Protein AF-A0A9J5X655-F1 (afdb_monomer_lite)

Sequence (345 aa):
MGVVKAAVADFVMTFIAIFCVSTIGVLTYIIGSAFGIAPGLASLSITIVIVFLLFLMLSVIAEALGGAAFNPAGTAAFYAAGVGNDSLFSVAVRFPAQILYSMGAVKAAVGDFVLTLMWVFCSSTLGIFTYLIATAFGIAQGMASLFITTVLLFMLFFVFGIIGDALGGAAFNPAGTAAFYAAGVGKDSLFTVATRFPAQAAGAVAGAVAILEVIPTQYKHMLGGPSLKVDLHNGAIAEGILTFVMTFLVFIIVLKGPKSALLKNWLLAMSTVTMVVAGSKYTGPSMNPANAFGWAYINNMHNTWEQFYVYWICPFVGAILAAWTFRAVFPAPAKKKKPQKKKRN

pLDDT: mean 73.67, std 24.87, range [29.88, 98.69]

Structure (mmCIF, N/CA/C/O backbone):
data_AF-A0A9J5X655-F1
#
_entry.id   AF-A0A9J5X655-F1
#
loop_
_atom_site.group_PDB
_atom_site.id
_atom_site.type_symbol
_atom_site.label_atom_id
_atom_site.label_alt_id
_atom_site.label_comp_id
_atom_site.label_asym_id
_atom_site.label_entity_id
_atom_site.label_seq_id
_atom_site.pdbx_PDB_ins_code
_atom_site.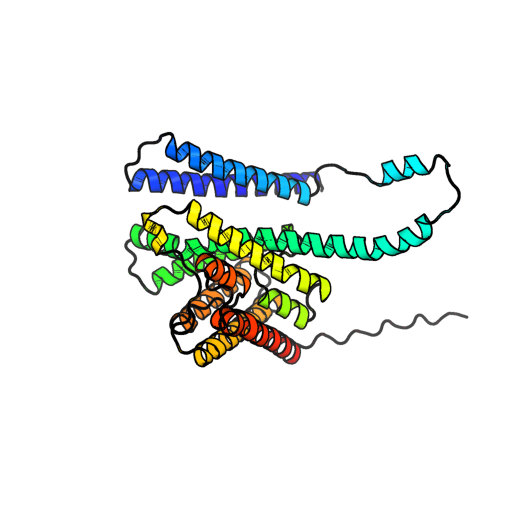Cartn_x
_atom_site.Cartn_y
_atom_site.Cartn_z
_atom_site.occupancy
_atom_site.B_iso_or_equiv
_atom_site.auth_seq_id
_atom_site.auth_comp_id
_atom_site.auth_asym_id
_atom_site.auth_atom_id
_atom_site.pdbx_PDB_model_num
ATOM 1 N N . MET A 1 1 ? -24.083 28.662 9.981 1.00 40.47 1 MET A N 1
ATOM 2 C CA . MET A 1 1 ? -23.027 27.620 10.064 1.00 40.47 1 MET A CA 1
ATOM 3 C C . MET A 1 1 ? -23.038 26.638 8.884 1.00 40.47 1 MET A C 1
ATOM 5 O O . MET A 1 1 ? -21.966 26.196 8.498 1.00 40.47 1 MET A O 1
ATOM 9 N N . GLY A 1 2 ? -24.198 26.329 8.278 1.00 38.12 2 GLY A N 1
ATOM 10 C CA . GLY A 1 2 ? -24.283 25.502 7.057 1.00 38.12 2 GLY A CA 1
ATOM 11 C C . GLY A 1 2 ? -23.754 26.181 5.786 1.00 38.12 2 GLY A C 1
ATOM 12 O O . GLY A 1 2 ? -23.009 25.562 5.043 1.00 38.12 2 GLY A O 1
ATOM 13 N N . VAL A 1 3 ? -24.030 27.477 5.602 1.00 32.94 3 VAL A N 1
ATOM 14 C CA . VAL A 1 3 ? -23.584 28.249 4.421 1.00 32.94 3 VAL A CA 1
ATOM 15 C C . VAL A 1 3 ? -22.057 28.383 4.347 1.00 32.94 3 VAL A C 1
ATOM 17 O O . VAL A 1 3 ? -21.481 28.246 3.280 1.00 32.94 3 VAL A O 1
ATOM 20 N N . VAL A 1 4 ? -21.380 28.561 5.487 1.00 33.12 4 VAL A N 1
ATOM 21 C CA . VAL A 1 4 ? -19.905 28.627 5.544 1.00 33.12 4 VAL A CA 1
ATOM 22 C C . VAL A 1 4 ? -19.274 27.259 5.267 1.00 33.12 4 VAL A C 1
ATOM 24 O O . VAL A 1 4 ? -18.251 27.185 4.603 1.00 33.12 4 VAL A O 1
ATOM 27 N N . LYS A 1 5 ? -19.896 26.161 5.722 1.00 36.47 5 LYS A N 1
ATOM 28 C CA . LYS A 1 5 ? -19.444 24.799 5.391 1.00 36.47 5 LYS A CA 1
ATOM 29 C C . LYS A 1 5 ? -19.638 24.465 3.912 1.00 36.47 5 LYS A C 1
ATOM 31 O O . LYS A 1 5 ? -18.743 23.866 3.336 1.00 36.47 5 LYS A O 1
ATOM 36 N N . ALA A 1 6 ? -20.761 24.873 3.321 1.00 35.75 6 ALA A N 1
ATOM 37 C CA . ALA A 1 6 ? -21.016 24.727 1.890 1.00 35.75 6 ALA A CA 1
ATOM 38 C C . ALA A 1 6 ? -20.030 25.567 1.067 1.00 35.75 6 ALA A C 1
ATOM 40 O O . ALA A 1 6 ? -19.374 25.028 0.195 1.00 35.75 6 ALA A O 1
ATOM 41 N N . ALA A 1 7 ? -19.800 26.830 1.436 1.00 33.31 7 ALA A N 1
ATOM 42 C CA . ALA A 1 7 ? -18.841 27.697 0.750 1.00 33.31 7 ALA A CA 1
ATOM 43 C C . ALA A 1 7 ? -17.385 27.212 0.872 1.00 33.31 7 ALA A C 1
ATOM 45 O O . ALA A 1 7 ? -16.610 27.344 -0.068 1.00 33.31 7 ALA A O 1
ATOM 46 N N . VAL A 1 8 ? -16.996 26.630 2.014 1.00 37.84 8 VAL A N 1
ATOM 47 C CA . VAL A 1 8 ? -15.667 26.021 2.193 1.00 37.84 8 VAL A CA 1
ATOM 48 C C . VAL A 1 8 ? -15.553 24.706 1.420 1.00 37.84 8 VAL A C 1
ATOM 50 O O . VAL A 1 8 ? -14.505 24.450 0.840 1.00 37.84 8 VAL A O 1
ATOM 53 N N . ALA A 1 9 ? -16.610 23.889 1.372 1.00 37.94 9 ALA A N 1
ATOM 54 C CA . ALA A 1 9 ? -16.645 22.685 0.546 1.00 37.94 9 ALA A CA 1
ATOM 55 C C . ALA A 1 9 ? -16.574 23.039 -0.946 1.00 37.94 9 ALA A C 1
ATOM 57 O O . ALA A 1 9 ? -15.734 22.490 -1.645 1.00 37.94 9 ALA A O 1
ATOM 58 N N . ASP A 1 10 ? -17.345 24.024 -1.403 1.00 38.56 10 ASP A N 1
ATOM 59 C CA . ASP A 1 10 ? -17.304 24.536 -2.773 1.00 38.56 10 ASP A CA 1
ATOM 60 C C . ASP A 1 10 ? -15.931 25.124 -3.101 1.00 38.56 10 ASP A C 1
ATOM 62 O O . ASP A 1 10 ? -15.387 24.836 -4.162 1.00 38.56 10 ASP A O 1
ATOM 66 N N . PHE A 1 11 ? -15.308 25.872 -2.183 1.00 39.06 11 PHE A N 1
ATOM 67 C CA . PHE A 1 11 ? -13.957 26.409 -2.366 1.00 39.06 11 PHE A CA 1
ATOM 68 C C . PHE A 1 11 ? -12.895 25.306 -2.443 1.00 39.06 11 PHE A C 1
ATOM 70 O O . PHE A 1 11 ? -12.024 25.365 -3.302 1.00 39.06 11 PHE A O 1
ATOM 77 N N . VAL A 1 12 ? -12.969 24.280 -1.592 1.00 39.91 12 VAL A N 1
ATOM 78 C CA . VAL A 1 12 ? -12.025 23.150 -1.593 1.00 39.91 12 VAL A CA 1
ATOM 79 C C . VAL A 1 12 ? -12.231 22.258 -2.817 1.00 39.91 12 VAL A C 1
ATOM 81 O O . VAL A 1 12 ? -11.255 21.854 -3.436 1.00 39.91 12 VAL A O 1
ATOM 84 N N . MET A 1 13 ? -13.475 22.000 -3.219 1.00 40.34 13 MET A N 1
ATOM 85 C CA . MET A 1 13 ? -13.805 21.231 -4.422 1.00 40.34 13 MET A CA 1
ATOM 86 C C . MET A 1 13 ? -13.410 21.986 -5.690 1.00 40.34 13 MET A C 1
ATOM 88 O O . MET A 1 13 ? -12.838 21.394 -6.600 1.00 40.34 13 MET A O 1
ATOM 92 N N . THR A 1 14 ? -13.615 23.302 -5.715 1.00 39.00 14 THR A N 1
ATOM 93 C CA . THR A 1 14 ? -13.141 24.181 -6.790 1.00 39.00 14 THR A CA 1
ATOM 94 C C . THR A 1 14 ? -11.617 24.259 -6.793 1.00 39.00 14 THR A C 1
ATOM 96 O O . THR A 1 14 ? -11.020 24.201 -7.856 1.00 39.00 14 THR A O 1
ATOM 99 N N . PHE A 1 15 ? -10.953 24.296 -5.635 1.00 39.94 15 PHE A N 1
ATOM 100 C CA . PHE A 1 15 ? -9.492 24.292 -5.538 1.00 39.94 15 PHE A CA 1
ATOM 101 C C . PHE A 1 15 ? -8.884 22.949 -5.947 1.00 39.94 15 PHE A C 1
ATOM 103 O O . PHE A 1 15 ? -7.861 22.948 -6.611 1.00 39.94 15 PHE A O 1
ATOM 110 N N . ILE A 1 16 ? -9.503 21.811 -5.620 1.00 40.94 16 ILE A N 1
ATOM 111 C CA . ILE A 1 16 ? -9.057 20.477 -6.052 1.00 40.94 16 ILE A CA 1
ATOM 112 C C . ILE A 1 16 ? -9.334 20.281 -7.542 1.00 40.94 16 ILE A C 1
ATOM 114 O O . ILE A 1 16 ? -8.462 19.797 -8.250 1.00 40.94 16 ILE A O 1
ATOM 118 N N . ALA A 1 17 ? -10.491 20.710 -8.050 1.00 40.00 17 ALA A N 1
ATOM 119 C CA . ALA A 1 17 ? -10.780 20.693 -9.479 1.00 40.00 17 ALA A CA 1
ATOM 120 C C . ALA A 1 17 ? -9.817 21.609 -10.247 1.00 40.00 17 ALA A C 1
ATOM 122 O O . ALA A 1 17 ? -9.241 21.174 -11.234 1.00 40.00 17 ALA A O 1
ATOM 123 N N . ILE A 1 18 ? -9.554 22.827 -9.763 1.00 40.78 18 ILE A N 1
ATOM 124 C CA . ILE A 1 18 ? -8.563 23.739 -10.343 1.00 40.78 18 ILE A CA 1
ATOM 125 C C . ILE A 1 18 ? -7.159 23.175 -10.179 1.00 40.78 18 ILE A C 1
ATOM 127 O O . ILE A 1 18 ? -6.394 23.275 -11.119 1.00 40.78 18 ILE A O 1
ATOM 131 N N . PHE A 1 19 ? -6.788 22.552 -9.063 1.00 40.31 19 PHE A N 1
ATOM 132 C CA . PHE A 1 19 ? -5.465 21.957 -8.863 1.00 40.31 19 PHE A CA 1
ATOM 133 C C . PHE A 1 19 ? -5.274 20.737 -9.763 1.00 40.31 19 PHE A C 1
ATOM 135 O O . PHE A 1 19 ? -4.246 20.632 -10.410 1.00 40.31 19 PHE A O 1
ATOM 142 N N . CYS A 1 20 ? -6.262 19.858 -9.908 1.00 41.19 20 CYS A N 1
ATOM 143 C CA . CYS A 1 20 ? -6.212 18.734 -10.838 1.00 41.19 20 CYS A CA 1
ATOM 144 C C . CYS A 1 20 ? -6.213 19.219 -12.293 1.00 41.19 20 CYS A C 1
ATOM 146 O O . CYS A 1 20 ? -5.342 18.817 -13.050 1.00 41.19 20 CYS A O 1
ATOM 148 N N . VAL A 1 21 ? -7.101 20.137 -12.681 1.00 40.72 21 VAL A N 1
ATOM 149 C CA . VAL A 1 21 ? -7.171 20.702 -14.042 1.00 40.72 21 VAL A CA 1
ATOM 150 C C . VAL A 1 21 ? -5.954 21.571 -14.367 1.00 40.72 21 VAL A C 1
ATOM 152 O O . VAL A 1 21 ? -5.489 21.540 -15.499 1.00 40.72 21 VAL A O 1
ATOM 155 N N . SER A 1 22 ? -5.382 22.296 -13.405 1.00 37.34 22 SER A N 1
ATOM 156 C CA . SER A 1 22 ? -4.149 23.074 -13.593 1.00 37.34 22 SER A CA 1
ATOM 157 C C . SER A 1 22 ? -2.917 22.188 -13.552 1.00 37.34 22 SER A C 1
ATOM 159 O O . SER A 1 22 ? -2.034 22.406 -14.356 1.00 37.34 22 SER A O 1
ATOM 161 N N . THR A 1 23 ? -2.859 21.138 -12.733 1.00 42.59 23 THR A N 1
ATOM 162 C CA . THR A 1 23 ? -1.747 20.174 -12.760 1.00 42.59 23 THR A CA 1
ATOM 163 C C . THR A 1 23 ? -1.785 19.365 -14.051 1.00 42.59 23 THR A C 1
ATOM 165 O O . THR A 1 23 ? -0.739 19.150 -14.644 1.00 42.59 23 THR A O 1
ATOM 168 N N . ILE A 1 24 ? -2.970 18.996 -14.547 1.00 45.03 24 ILE A N 1
ATOM 169 C CA . ILE A 1 24 ? -3.172 18.309 -15.832 1.00 45.03 24 ILE A CA 1
ATOM 170 C C . ILE A 1 24 ? -2.943 19.268 -17.007 1.00 45.03 24 ILE A C 1
ATOM 172 O O . ILE A 1 24 ? -2.301 18.886 -17.976 1.00 45.03 24 ILE A O 1
ATOM 176 N N . GLY A 1 25 ? -3.396 20.520 -16.927 1.00 40.12 25 GLY A N 1
ATOM 177 C CA . GLY A 1 25 ? -3.178 21.556 -17.942 1.00 40.12 25 GLY A CA 1
ATOM 178 C C . GLY A 1 25 ? -1.720 22.007 -18.024 1.00 40.12 25 GLY A C 1
ATOM 179 O O . GLY A 1 25 ? -1.185 22.147 -19.118 1.00 40.12 25 GLY A O 1
ATOM 180 N N . VAL A 1 26 ? -1.041 22.135 -16.882 1.00 41.53 26 VAL A N 1
ATOM 181 C CA . VAL A 1 26 ? 0.401 22.384 -16.775 1.00 41.53 26 VAL A CA 1
ATOM 182 C C . VAL A 1 26 ? 1.182 21.147 -17.215 1.00 41.53 26 VAL A C 1
ATOM 184 O O . VAL A 1 26 ? 2.137 21.310 -17.957 1.00 41.53 26 VAL A O 1
ATOM 187 N N . LEU A 1 27 ? 0.756 19.916 -16.895 1.00 40.88 27 LEU A N 1
ATOM 188 C CA . LEU A 1 27 ? 1.336 18.695 -17.476 1.00 40.88 27 LEU A CA 1
ATOM 189 C C . LEU A 1 27 ? 1.187 18.682 -18.998 1.00 40.88 27 LEU A C 1
ATOM 191 O O . LEU A 1 27 ? 2.144 18.396 -19.696 1.00 40.88 27 LEU A O 1
ATOM 195 N N . THR A 1 28 ? 0.007 19.006 -19.520 1.00 44.03 28 THR A N 1
ATOM 196 C CA . THR A 1 28 ? -0.278 18.986 -20.963 1.00 44.03 28 THR A CA 1
ATOM 197 C C . THR A 1 28 ? 0.505 20.083 -21.685 1.00 44.03 28 THR A C 1
ATOM 199 O O . THR A 1 28 ? 1.016 19.852 -22.776 1.00 44.03 28 THR A O 1
ATOM 202 N N . TYR A 1 29 ? 0.674 21.251 -21.060 1.00 42.19 29 TYR A N 1
ATOM 203 C CA . TYR A 1 29 ? 1.484 22.355 -21.573 1.00 42.19 29 TYR A CA 1
ATOM 204 C C . TYR A 1 29 ? 2.992 22.079 -21.472 1.00 42.19 29 TYR A C 1
ATOM 206 O O . TYR A 1 29 ? 3.716 22.331 -22.429 1.00 42.19 29 TYR A O 1
ATOM 214 N N . ILE A 1 30 ? 3.482 21.518 -20.362 1.00 44.91 30 ILE A N 1
ATOM 215 C CA . ILE A 1 30 ? 4.895 21.148 -20.169 1.00 44.91 30 ILE A CA 1
ATOM 216 C C . ILE A 1 30 ? 5.272 19.980 -21.088 1.00 44.91 30 ILE A C 1
ATOM 218 O O . ILE A 1 30 ? 6.319 20.021 -21.720 1.00 44.91 30 ILE A O 1
ATOM 222 N N . ILE A 1 31 ? 4.410 18.970 -21.232 1.00 43.41 31 ILE A N 1
ATOM 223 C CA . ILE A 1 31 ? 4.616 17.849 -22.160 1.00 43.41 31 ILE A CA 1
ATOM 224 C C . ILE A 1 31 ? 4.489 18.340 -23.612 1.00 43.41 31 ILE A C 1
ATOM 226 O O . ILE A 1 31 ? 5.320 18.007 -24.448 1.00 43.41 31 ILE A O 1
ATOM 230 N N . GLY A 1 32 ? 3.518 19.199 -23.930 1.00 44.22 32 GLY A N 1
ATOM 231 C CA . GLY A 1 32 ? 3.392 19.794 -25.265 1.00 44.22 32 GLY A CA 1
ATOM 232 C C . GLY A 1 32 ? 4.602 20.650 -25.663 1.00 44.22 32 GLY A C 1
ATOM 233 O O . GLY A 1 32 ? 5.097 20.534 -26.783 1.00 44.22 32 GLY A O 1
ATOM 234 N N . SER A 1 33 ? 5.133 21.450 -24.731 1.00 43.47 33 SER A N 1
ATOM 235 C CA . SER A 1 33 ? 6.296 22.323 -24.961 1.00 43.47 33 SER A CA 1
ATOM 236 C C . SER A 1 33 ? 7.639 21.586 -24.942 1.00 43.47 33 SER A C 1
ATOM 238 O O . SER A 1 33 ? 8.507 21.918 -25.745 1.00 43.47 33 SER A O 1
ATOM 240 N N . ALA A 1 34 ? 7.809 20.554 -24.110 1.00 42.19 34 ALA A N 1
ATOM 241 C CA . ALA A 1 34 ? 9.030 19.742 -24.063 1.00 42.19 34 ALA A CA 1
ATOM 242 C C . ALA A 1 34 ? 9.210 18.825 -25.288 1.00 42.19 34 ALA A C 1
ATOM 244 O O . ALA A 1 34 ? 10.333 18.417 -25.579 1.00 42.19 34 ALA A O 1
ATOM 245 N N . PHE A 1 35 ? 8.128 18.511 -26.013 1.00 42.84 35 PHE A N 1
ATOM 246 C CA . PHE A 1 35 ? 8.140 17.561 -27.134 1.00 42.84 35 PHE A CA 1
ATOM 247 C C . PHE A 1 35 ? 7.702 18.161 -28.483 1.00 42.84 35 PHE A C 1
ATOM 249 O O . PHE A 1 35 ? 7.533 17.423 -29.451 1.00 42.84 35 PHE A O 1
ATOM 256 N N . GLY A 1 36 ? 7.526 19.485 -28.577 1.00 38.84 36 GLY A N 1
ATOM 257 C CA . GLY A 1 36 ? 7.216 20.175 -29.839 1.00 38.84 36 GLY A CA 1
ATOM 258 C C . GLY A 1 36 ? 5.852 19.823 -30.450 1.00 38.84 36 GLY A C 1
ATOM 259 O O . GLY A 1 36 ? 5.657 19.980 -31.654 1.00 38.84 36 GLY A O 1
ATOM 260 N N . ILE A 1 37 ? 4.905 19.336 -29.643 1.00 45.62 37 ILE A N 1
ATOM 261 C CA . ILE A 1 37 ? 3.572 18.933 -30.103 1.00 45.62 37 ILE A CA 1
ATOM 262 C C . ILE A 1 37 ? 2.675 20.174 -30.111 1.00 45.62 37 ILE A C 1
ATOM 264 O O . ILE A 1 37 ? 2.320 20.704 -29.058 1.00 45.62 37 ILE A O 1
ATOM 268 N N . ALA A 1 38 ? 2.302 20.641 -31.304 1.00 44.53 38 ALA A N 1
ATOM 269 C CA . ALA A 1 38 ? 1.371 21.756 -31.454 1.00 44.53 38 ALA A CA 1
ATOM 270 C C . ALA A 1 38 ? -0.018 21.402 -30.870 1.00 44.53 38 ALA A C 1
ATOM 272 O O . ALA A 1 38 ? -0.456 20.253 -30.988 1.00 44.53 38 ALA A O 1
ATOM 273 N N . PRO A 1 39 ? -0.738 22.360 -30.255 1.00 43.47 39 PRO A N 1
ATOM 274 C CA . PRO A 1 39 ? -2.061 22.105 -29.688 1.00 43.47 39 PRO A CA 1
ATOM 275 C C . PRO A 1 39 ? -3.043 21.623 -30.776 1.00 43.47 39 PRO A C 1
ATOM 277 O O . PRO A 1 39 ? -3.333 22.354 -31.719 1.00 43.47 39 PRO A O 1
ATOM 280 N N . GLY A 1 40 ? -3.550 20.388 -30.654 1.00 45.41 40 GLY A N 1
ATOM 281 C CA . GLY A 1 40 ? -4.436 19.749 -31.641 1.00 45.41 40 GLY A CA 1
ATOM 282 C C . GLY A 1 40 ? -5.187 18.517 -31.102 1.00 45.41 40 GLY A C 1
ATOM 283 O O . GLY A 1 40 ? -4.883 18.032 -30.017 1.00 45.41 40 GLY A O 1
ATOM 284 N N . LEU A 1 41 ? -6.170 18.005 -31.865 1.00 37.81 41 LEU A N 1
ATOM 285 C CA . LEU A 1 41 ? -7.258 17.073 -31.466 1.00 37.81 41 LEU A CA 1
ATOM 286 C C . LEU A 1 41 ? -6.902 15.879 -30.542 1.00 37.81 41 LEU A C 1
ATOM 288 O O . LEU A 1 41 ? -7.765 15.408 -29.795 1.00 37.81 41 LEU A O 1
ATOM 292 N N . ALA A 1 42 ? -5.663 15.382 -30.567 1.00 38.38 42 ALA A N 1
ATOM 293 C CA . ALA A 1 42 ? -5.211 14.295 -29.695 1.00 38.38 42 ALA A CA 1
ATOM 294 C C . ALA A 1 42 ? -5.106 14.717 -28.215 1.00 38.38 42 ALA A C 1
ATOM 296 O O . ALA A 1 42 ? -5.472 13.940 -27.333 1.00 38.38 42 ALA A O 1
ATOM 297 N N . SER A 1 43 ? -4.696 15.962 -27.929 1.00 44.69 43 SER A N 1
ATOM 298 C CA . SER A 1 43 ? -4.715 16.504 -26.562 1.00 44.69 43 SER A CA 1
ATOM 299 C C . SER A 1 43 ? -6.149 16.708 -26.071 1.00 44.69 43 SER A C 1
ATOM 301 O O . SER A 1 43 ? -6.461 16.389 -24.930 1.00 44.69 43 SER A O 1
ATOM 303 N N . LEU A 1 44 ? -7.051 17.120 -26.966 1.00 36.84 44 LEU A N 1
ATOM 304 C CA . LEU A 1 44 ? -8.464 17.348 -26.666 1.00 36.84 44 LEU A CA 1
ATOM 305 C C . LEU A 1 44 ? -9.193 16.053 -26.269 1.00 36.84 44 LEU A C 1
ATOM 307 O O . LEU A 1 44 ? -9.986 16.063 -25.336 1.00 36.84 44 LEU A O 1
ATOM 311 N N . SER A 1 45 ? -8.891 14.929 -26.921 1.00 36.38 45 SER A N 1
ATOM 312 C CA . SER A 1 45 ? -9.552 13.636 -26.668 1.00 36.38 45 SER A CA 1
ATOM 313 C C . SER A 1 45 ? -9.177 13.043 -25.302 1.00 36.38 45 SER A C 1
ATOM 315 O O . SER A 1 45 ? -10.039 12.567 -24.565 1.00 36.38 45 SER A O 1
ATOM 317 N N . ILE A 1 46 ? -7.900 13.148 -24.920 1.00 39.69 46 ILE A N 1
ATOM 318 C CA . ILE A 1 46 ? -7.395 12.716 -23.608 1.00 39.69 46 ILE A CA 1
ATOM 319 C C . ILE A 1 46 ? -7.906 13.651 -22.506 1.00 39.69 46 ILE A C 1
ATOM 321 O O . ILE A 1 46 ? -8.361 13.186 -21.461 1.00 39.69 46 ILE A O 1
ATOM 325 N N . THR A 1 47 ? -7.920 14.965 -22.753 1.00 39.03 47 THR A N 1
ATOM 326 C CA . THR A 1 47 ? -8.522 15.939 -21.836 1.00 39.03 47 THR A CA 1
ATOM 327 C C . THR A 1 47 ? -10.018 15.683 -2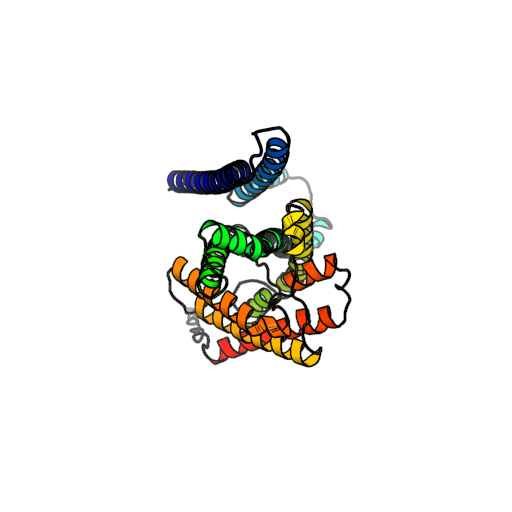1.647 1.00 39.03 47 THR A C 1
ATOM 329 O O . THR A 1 47 ? -10.473 15.716 -20.514 1.00 39.03 47 THR A O 1
ATOM 332 N N . ILE A 1 48 ? -10.780 15.356 -22.695 1.00 37.72 48 ILE A N 1
ATOM 333 C CA . ILE A 1 48 ? -12.221 15.064 -22.594 1.00 37.72 48 ILE A CA 1
ATOM 334 C C . ILE A 1 48 ? -12.485 13.800 -21.767 1.00 37.72 48 ILE A C 1
ATOM 336 O O . ILE A 1 48 ? -13.358 13.829 -20.906 1.00 37.72 48 ILE A O 1
ATOM 340 N N . VAL A 1 49 ? -11.724 12.717 -21.960 1.00 39.47 49 VAL A N 1
ATOM 341 C CA . VAL A 1 49 ? -11.891 11.475 -21.178 1.00 39.47 49 VAL A CA 1
ATOM 342 C C . VAL A 1 49 ? -11.531 11.693 -19.707 1.00 39.47 49 VAL A C 1
ATOM 344 O O . VAL A 1 49 ? -12.262 11.264 -18.818 1.00 39.47 49 VAL A O 1
ATOM 347 N N . ILE A 1 50 ? -10.446 12.418 -19.435 1.00 40.47 50 ILE A N 1
ATOM 348 C CA . ILE A 1 50 ? -10.011 12.734 -18.070 1.00 40.47 50 ILE A CA 1
ATOM 349 C C . ILE A 1 50 ? -10.993 13.694 -17.386 1.00 40.47 50 ILE A C 1
ATOM 351 O O . ILE A 1 50 ? -11.344 13.472 -16.232 1.00 40.47 50 ILE A O 1
ATOM 355 N N . VAL A 1 51 ? -11.495 14.712 -18.094 1.00 38.59 51 VAL A N 1
ATOM 356 C CA . VAL A 1 51 ? -12.532 15.635 -17.605 1.00 38.59 51 VAL A CA 1
ATOM 357 C C . VAL A 1 51 ? -13.849 14.896 -17.368 1.00 38.59 51 VAL A C 1
ATOM 359 O O . VAL A 1 51 ? -14.485 15.130 -16.348 1.00 38.59 51 VAL A O 1
ATOM 362 N N . PHE A 1 52 ? -14.236 13.956 -18.232 1.00 39.28 52 PHE A N 1
ATOM 363 C CA . PHE A 1 52 ? -15.440 13.139 -18.061 1.00 39.28 52 PHE A CA 1
ATOM 364 C C . PHE A 1 52 ? -15.344 12.218 -16.835 1.00 39.28 52 PHE A C 1
ATOM 366 O O . PHE A 1 52 ? -16.277 12.164 -16.035 1.00 39.28 52 PHE A O 1
ATOM 373 N N . LEU A 1 53 ? -14.197 11.564 -16.620 1.00 40.78 53 LEU A N 1
ATOM 374 C CA . LEU A 1 53 ? -13.937 10.752 -15.426 1.00 40.78 53 LEU A CA 1
ATOM 375 C C . LEU A 1 53 ? -13.871 11.607 -14.149 1.00 40.78 53 LEU A C 1
ATOM 377 O O . LEU A 1 53 ? -14.389 11.191 -13.115 1.00 40.78 53 LEU A O 1
ATOM 381 N N . LEU A 1 54 ? -13.317 12.822 -14.224 1.00 41.69 54 LEU A N 1
ATOM 382 C CA . LEU A 1 54 ? -13.340 13.806 -13.135 1.00 41.69 54 LEU A CA 1
ATOM 383 C C . LEU A 1 54 ? -14.759 14.303 -12.829 1.00 41.69 54 LEU A C 1
ATOM 385 O O . LEU A 1 54 ? -15.105 14.418 -11.659 1.00 41.69 54 LEU A O 1
ATOM 389 N N . PHE A 1 55 ? -15.601 14.558 -13.834 1.00 39.97 55 PHE A N 1
ATOM 390 C CA . PHE A 1 55 ? -17.006 14.939 -13.641 1.00 39.97 55 PHE A CA 1
ATOM 391 C C . PHE A 1 55 ? -17.825 13.802 -13.022 1.00 39.97 55 PHE A C 1
ATOM 393 O O . PHE A 1 55 ? -18.612 14.046 -12.108 1.00 39.97 55 PHE A O 1
ATOM 400 N N . LEU A 1 56 ? -17.588 12.556 -13.444 1.00 41.34 56 LEU A N 1
ATOM 401 C CA . LEU A 1 56 ? -18.188 11.374 -12.826 1.00 41.34 56 LEU A CA 1
ATOM 402 C C . LEU A 1 56 ? -17.743 11.248 -11.355 1.00 41.34 56 LEU A C 1
ATOM 404 O O . LEU A 1 56 ? -18.573 11.070 -10.466 1.00 41.34 56 LEU A O 1
ATOM 408 N N . MET A 1 57 ? -16.453 11.454 -11.075 1.00 44.41 57 MET A N 1
ATOM 409 C CA . MET A 1 57 ? -15.882 11.449 -9.723 1.00 44.41 57 MET A CA 1
ATOM 410 C C . MET A 1 57 ? -16.469 12.562 -8.836 1.00 44.41 57 MET A C 1
ATOM 412 O O . MET A 1 57 ? -16.837 12.310 -7.690 1.00 44.41 57 MET A O 1
ATOM 416 N N . LEU A 1 58 ? -16.615 13.780 -9.366 1.00 40.78 58 LEU A N 1
ATOM 417 C CA . LEU A 1 58 ? -17.209 14.923 -8.667 1.00 40.78 58 LEU A CA 1
ATOM 418 C C . LEU A 1 58 ? -18.707 14.719 -8.401 1.00 40.78 58 LEU A C 1
ATOM 420 O O . LEU A 1 58 ? -19.181 15.103 -7.334 1.00 40.78 58 LEU A O 1
ATOM 424 N N . SER A 1 59 ? -19.438 14.071 -9.314 1.00 38.44 59 SER A N 1
ATOM 425 C CA . SER A 1 59 ? -20.866 13.767 -9.139 1.00 38.44 59 SER A CA 1
ATOM 426 C C . SER A 1 59 ? -21.122 12.758 -8.011 1.00 38.44 59 SER A C 1
ATOM 428 O O . SER A 1 59 ? -21.974 13.000 -7.160 1.00 38.44 59 SER A O 1
ATOM 430 N N . VAL A 1 60 ? -20.299 11.708 -7.911 1.00 44.12 60 VAL A N 1
ATOM 431 C CA . VAL A 1 60 ? -20.369 10.704 -6.832 1.00 44.12 60 VAL A CA 1
ATOM 432 C C . VAL A 1 60 ? -19.976 11.308 -5.476 1.00 44.12 60 VAL A C 1
ATOM 434 O O . VAL A 1 60 ? -20.562 10.981 -4.442 1.00 44.12 60 VAL A O 1
ATOM 437 N N . ILE A 1 61 ? -19.013 12.235 -5.460 1.00 40.75 61 ILE A N 1
ATOM 438 C CA . ILE A 1 61 ? -18.587 12.943 -4.243 1.00 40.75 61 ILE A CA 1
ATOM 439 C C . ILE A 1 61 ? -19.644 13.968 -3.790 1.00 40.75 61 ILE A C 1
ATOM 441 O O . ILE A 1 61 ? -19.899 14.083 -2.591 1.00 40.75 61 ILE A O 1
ATOM 445 N N . ALA A 1 62 ? -20.307 14.671 -4.714 1.00 38.38 62 ALA A N 1
ATOM 446 C CA . ALA A 1 62 ? -21.406 15.593 -4.405 1.00 38.38 62 ALA A CA 1
ATOM 447 C C . ALA A 1 62 ? -22.622 14.869 -3.795 1.00 38.38 62 ALA A C 1
ATOM 449 O O . ALA A 1 62 ? -23.258 15.376 -2.868 1.00 38.38 62 ALA A O 1
ATOM 450 N N . GLU A 1 63 ? -22.899 13.649 -4.254 1.00 42.97 63 GLU A N 1
ATOM 451 C CA . GLU A 1 63 ? -23.940 12.777 -3.705 1.00 42.97 63 GLU A CA 1
ATOM 452 C C . GLU A 1 63 ? -23.568 12.263 -2.297 1.00 42.97 63 GLU A C 1
ATOM 454 O O . GLU A 1 63 ? -24.392 12.267 -1.380 1.00 42.97 63 GLU A O 1
ATOM 459 N N . ALA A 1 64 ? -22.293 11.918 -2.074 1.00 43.19 64 ALA A N 1
ATOM 460 C CA . ALA A 1 64 ? -21.776 11.462 -0.780 1.00 43.19 64 ALA A CA 1
ATOM 461 C C . ALA A 1 64 ? -21.685 12.569 0.292 1.00 43.19 64 ALA A C 1
ATOM 463 O O . ALA A 1 64 ? -21.758 12.273 1.488 1.00 43.19 64 ALA A O 1
ATOM 464 N N . LEU A 1 65 ? -21.557 13.835 -0.119 1.00 35.22 65 LEU A N 1
ATOM 465 C CA . LEU A 1 65 ? -21.478 15.006 0.764 1.00 35.22 65 LEU A CA 1
ATOM 466 C C . LEU A 1 65 ? -22.848 15.624 1.112 1.00 35.22 65 LEU A C 1
ATOM 468 O O . LEU A 1 65 ? -22.898 16.634 1.817 1.00 35.22 65 LEU A O 1
ATOM 472 N N . GLY A 1 66 ? -23.955 14.985 0.713 1.00 40.47 66 GLY A N 1
ATOM 473 C CA . GLY A 1 66 ? -25.302 15.313 1.192 1.00 40.47 66 GLY A CA 1
ATOM 474 C C . GLY A 1 66 ? -26.094 16.285 0.315 1.00 40.47 66 GLY A C 1
ATOM 475 O O . GLY A 1 66 ? -26.793 17.149 0.847 1.00 40.47 66 GLY A O 1
ATOM 476 N N . GLY A 1 67 ? -26.021 16.144 -1.011 1.00 39.34 67 GLY A N 1
ATOM 477 C CA . GLY A 1 67 ? -26.942 16.825 -1.924 1.00 39.34 67 GLY A CA 1
ATOM 478 C C . GLY A 1 67 ? -28.412 16.472 -1.635 1.00 39.34 67 GLY A C 1
ATOM 479 O O . GLY A 1 67 ? -28.753 15.306 -1.481 1.00 39.34 67 GLY A O 1
ATOM 480 N N . ALA A 1 68 ? -29.255 17.500 -1.503 1.00 33.09 68 ALA A N 1
ATOM 481 C CA . ALA A 1 68 ? -30.725 17.502 -1.460 1.00 33.09 68 ALA A CA 1
ATOM 482 C C . ALA A 1 68 ? -31.478 16.140 -1.396 1.00 33.09 68 ALA A C 1
ATOM 484 O O . ALA A 1 68 ? -31.664 15.454 -2.392 1.00 33.09 68 ALA A O 1
ATOM 485 N N . ALA A 1 69 ? -31.994 15.841 -0.197 1.00 35.53 69 ALA A N 1
ATOM 486 C CA . ALA A 1 69 ? -33.179 15.042 0.160 1.00 35.53 69 ALA A CA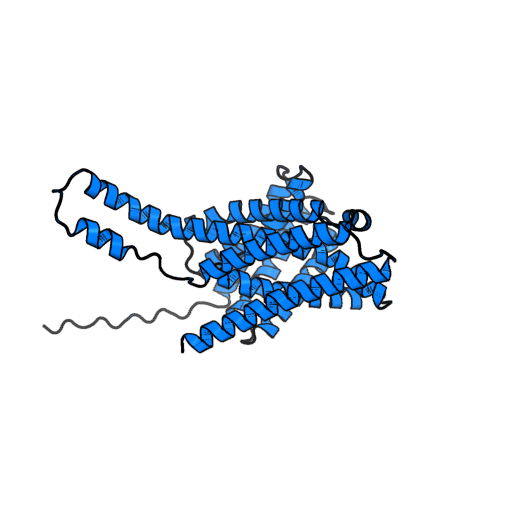 1
ATOM 487 C C . ALA A 1 69 ? -33.692 13.928 -0.791 1.00 35.53 69 ALA A C 1
ATOM 489 O O . ALA A 1 69 ? -34.541 14.166 -1.647 1.00 35.53 69 ALA A O 1
ATOM 490 N N . PHE A 1 70 ? -33.403 12.669 -0.437 1.00 32.03 70 PHE A N 1
ATOM 491 C CA . PHE A 1 70 ? -34.387 11.584 -0.546 1.00 32.03 70 PHE A CA 1
ATOM 492 C C . PHE A 1 70 ? -34.944 11.304 0.858 1.00 32.03 70 PHE A C 1
ATOM 494 O O . PHE A 1 70 ? -34.205 10.908 1.759 1.00 32.03 70 PHE A O 1
ATOM 501 N N . ASN A 1 71 ? -36.230 11.603 1.063 1.00 34.69 71 ASN A N 1
ATOM 502 C CA . ASN A 1 71 ? -36.931 11.549 2.349 1.00 34.69 71 ASN A CA 1
ATOM 503 C C . ASN A 1 71 ? -37.814 10.283 2.432 1.00 34.69 71 ASN A C 1
ATOM 505 O O . ASN A 1 71 ? -38.929 10.298 1.906 1.00 34.69 71 ASN A O 1
ATOM 509 N N . PRO A 1 72 ? -37.399 9.213 3.139 1.00 34.94 72 PRO A N 1
ATOM 510 C CA . PRO A 1 72 ? -38.205 8.000 3.279 1.00 34.94 72 PRO A CA 1
ATOM 511 C C . PRO A 1 72 ? -39.404 8.180 4.227 1.00 34.94 72 PRO A C 1
ATOM 513 O O . PRO A 1 72 ? -40.303 7.340 4.247 1.00 34.94 72 PRO A O 1
ATOM 516 N N . ALA A 1 73 ? -39.464 9.277 4.996 1.00 35.25 73 ALA A N 1
ATOM 517 C CA . ALA A 1 73 ? -40.619 9.598 5.834 1.00 35.25 73 ALA A CA 1
ATOM 518 C C . ALA A 1 73 ? -41.820 10.096 5.006 1.00 35.25 73 ALA A C 1
ATOM 520 O O . ALA A 1 73 ? -42.956 9.992 5.463 1.00 35.25 73 ALA A O 1
ATOM 521 N N . GLY A 1 74 ? -41.597 10.557 3.767 1.00 32.91 74 GLY A N 1
ATOM 522 C CA . GLY A 1 74 ? -42.671 10.876 2.818 1.00 32.91 74 GLY A CA 1
ATOM 523 C C . GLY A 1 74 ? -43.398 9.632 2.293 1.00 32.91 74 GLY A C 1
ATOM 524 O O . GLY A 1 74 ? -44.609 9.656 2.098 1.00 32.91 74 GLY A O 1
ATOM 525 N N . THR A 1 75 ? -42.688 8.510 2.151 1.00 34.09 75 THR A N 1
ATOM 526 C CA . THR A 1 75 ? -43.265 7.233 1.694 1.00 34.09 75 THR A CA 1
ATOM 527 C C . THR A 1 75 ? -43.994 6.494 2.823 1.00 34.09 75 THR A C 1
ATOM 529 O O . THR A 1 75 ? -44.979 5.803 2.580 1.00 34.09 75 THR A O 1
ATOM 532 N N . ALA A 1 76 ? -43.581 6.697 4.079 1.00 33.75 76 ALA A N 1
ATOM 533 C CA . ALA A 1 76 ? -44.305 6.196 5.251 1.00 33.75 76 ALA A CA 1
ATOM 534 C C . ALA A 1 76 ? -45.645 6.928 5.479 1.00 33.75 76 ALA A C 1
ATOM 536 O O . ALA A 1 76 ? -46.612 6.314 5.928 1.00 33.75 76 ALA A O 1
ATOM 537 N N . ALA A 1 77 ? -45.742 8.209 5.100 1.00 35.75 77 ALA A N 1
ATOM 538 C CA . ALA A 1 77 ? -46.998 8.965 5.136 1.00 35.75 77 ALA A CA 1
ATOM 539 C C . ALA A 1 77 ? -48.032 8.461 4.107 1.00 35.75 77 ALA A C 1
ATOM 541 O O . ALA A 1 77 ? -49.231 8.564 4.351 1.00 35.75 77 ALA A O 1
ATOM 542 N N . PHE A 1 78 ? -47.580 7.833 3.013 1.00 33.00 78 PHE A N 1
ATOM 543 C CA . PHE A 1 78 ? -48.442 7.144 2.041 1.00 33.00 78 PHE A CA 1
ATOM 544 C C . PHE A 1 78 ? -49.100 5.875 2.614 1.00 33.00 78 PHE A C 1
ATOM 546 O O . PHE A 1 78 ? -50.192 5.509 2.192 1.00 33.00 78 PHE A O 1
ATOM 553 N N . TYR A 1 79 ? -48.469 5.225 3.600 1.00 35.28 79 TYR A N 1
ATOM 554 C CA . TYR A 1 79 ? -48.981 4.010 4.253 1.00 35.28 79 TYR A CA 1
ATOM 555 C C . TYR A 1 79 ? -49.753 4.280 5.553 1.00 35.28 79 TYR A C 1
ATOM 557 O O . TYR A 1 79 ? -50.595 3.476 5.949 1.00 35.28 79 TYR A O 1
ATOM 565 N N . ALA A 1 80 ? -49.553 5.442 6.183 1.00 38.19 80 ALA A N 1
ATOM 566 C CA . ALA A 1 80 ? -50.388 5.904 7.296 1.00 38.19 80 ALA A CA 1
ATOM 567 C C . ALA A 1 80 ? -51.846 6.221 6.877 1.00 38.19 80 ALA A C 1
ATOM 569 O O . ALA A 1 80 ? -52.681 6.489 7.737 1.00 38.19 80 ALA A O 1
ATOM 570 N N . ALA A 1 81 ? -52.163 6.137 5.577 1.00 36.41 81 ALA A N 1
ATOM 571 C CA . ALA A 1 81 ? -53.508 6.232 5.006 1.00 36.41 81 ALA A CA 1
ATOM 572 C C . ALA A 1 81 ? -54.369 4.952 5.164 1.00 36.41 81 ALA A C 1
ATOM 574 O O . ALA A 1 81 ? -55.483 4.901 4.651 1.00 36.41 81 ALA A O 1
ATOM 575 N N . GLY A 1 82 ? -53.896 3.939 5.905 1.00 37.84 82 GLY A N 1
ATOM 576 C CA . GLY A 1 82 ? -54.777 2.954 6.546 1.00 37.84 82 GLY A CA 1
ATOM 577 C C . GLY A 1 82 ? -55.268 1.788 5.684 1.00 37.84 82 GLY A C 1
ATOM 578 O O . GLY A 1 82 ? -56.458 1.488 5.695 1.00 37.84 82 GLY A O 1
ATOM 579 N N . VAL A 1 83 ? -54.377 1.068 4.994 1.00 37.38 83 VAL A N 1
ATOM 580 C CA . VAL A 1 83 ? -54.764 -0.151 4.258 1.00 37.38 83 VAL A CA 1
ATOM 581 C C . VAL A 1 83 ? -53.855 -1.334 4.612 1.00 37.38 83 VAL A C 1
ATOM 583 O O . VAL A 1 83 ? -52.766 -1.472 4.062 1.00 37.38 83 VAL A O 1
ATOM 586 N N . GLY A 1 84 ? -54.341 -2.218 5.495 1.00 31.44 84 GLY A N 1
ATOM 587 C CA . GLY A 1 84 ? -53.951 -3.637 5.518 1.00 31.44 84 GLY A CA 1
ATOM 588 C C . GLY A 1 84 ? -53.467 -4.210 6.856 1.00 31.44 84 GLY A C 1
ATOM 589 O O . GLY A 1 84 ? -52.412 -3.829 7.350 1.00 31.44 84 GLY A O 1
ATOM 590 N N . ASN A 1 85 ? -54.229 -5.182 7.379 1.00 43.53 85 ASN A N 1
ATOM 591 C CA . ASN A 1 85 ? -53.905 -6.051 8.519 1.00 43.53 85 ASN A CA 1
ATOM 592 C C . ASN A 1 85 ? -52.828 -7.090 8.155 1.00 43.53 85 ASN A C 1
ATOM 594 O O . ASN A 1 85 ? -52.746 -7.542 7.013 1.00 43.53 85 ASN A O 1
ATOM 598 N N . ASP A 1 86 ? -52.023 -7.467 9.147 1.00 38.75 86 ASP A N 1
ATOM 599 C CA . ASP A 1 86 ? -50.776 -8.219 9.003 1.00 38.75 86 ASP A CA 1
ATOM 600 C C . ASP A 1 86 ? -50.842 -9.499 8.148 1.00 38.75 86 ASP A C 1
ATOM 602 O O . ASP A 1 86 ? -51.741 -10.332 8.260 1.00 38.75 86 ASP A O 1
ATOM 606 N N . SER A 1 87 ? -49.782 -9.698 7.361 1.00 35.84 87 SER A N 1
ATOM 607 C CA . SER A 1 87 ? -49.437 -10.949 6.673 1.00 35.84 87 SER A CA 1
ATOM 608 C C . SER A 1 87 ? -47.916 -11.185 6.752 1.00 35.84 87 SER A C 1
ATOM 610 O O . SER A 1 87 ? -47.220 -10.438 7.441 1.00 35.84 87 SER A O 1
ATOM 612 N N . LEU A 1 88 ? -47.395 -12.210 6.057 1.00 33.31 88 LEU A N 1
ATOM 613 C CA . LEU A 1 88 ? -45.983 -12.654 5.904 1.00 33.31 88 LEU A CA 1
ATOM 614 C C . LEU A 1 88 ? -44.877 -11.564 5.893 1.00 33.31 88 LEU A C 1
ATOM 616 O O . LEU A 1 88 ? -43.704 -11.861 6.122 1.00 33.31 88 LEU A O 1
ATOM 620 N N . PHE A 1 89 ? -45.247 -10.307 5.681 1.00 31.58 89 PHE A N 1
ATOM 621 C CA . PHE A 1 89 ? -44.457 -9.097 5.873 1.00 31.58 89 PHE A CA 1
ATOM 622 C C . PHE A 1 89 ? -43.792 -8.989 7.259 1.00 31.58 89 PHE A C 1
ATOM 624 O O . PHE A 1 89 ? -42.628 -8.611 7.346 1.00 31.58 89 PHE A O 1
ATOM 631 N N . SER A 1 90 ? -44.456 -9.396 8.345 1.00 36.28 90 SER A N 1
ATOM 632 C CA . SER A 1 90 ? -43.870 -9.346 9.700 1.00 36.28 90 SER A CA 1
ATOM 633 C C . SER A 1 90 ? -42.677 -10.304 9.885 1.00 36.28 90 SER A C 1
ATOM 635 O O . SER A 1 90 ? -41.765 -10.025 10.666 1.00 36.28 90 SER A O 1
ATOM 637 N N . VAL A 1 91 ? -42.622 -11.391 9.104 1.00 33.16 91 VAL A N 1
ATOM 638 C CA . VAL A 1 91 ? -41.475 -12.315 9.019 1.00 33.16 91 VAL A CA 1
ATOM 639 C C . VAL A 1 91 ? -40.394 -11.761 8.077 1.00 33.16 91 VAL A C 1
ATOM 641 O O . VAL A 1 91 ? -39.206 -11.819 8.403 1.00 33.16 91 VAL A O 1
ATOM 644 N N . ALA A 1 92 ? -40.787 -11.115 6.973 1.00 30.92 92 ALA A N 1
ATOM 645 C CA . ALA A 1 92 ? -39.894 -10.364 6.080 1.00 30.92 92 ALA A CA 1
ATOM 646 C C . ALA A 1 92 ? -39.273 -9.109 6.724 1.00 30.92 92 ALA A C 1
ATOM 648 O O . ALA A 1 92 ? -38.266 -8.625 6.220 1.00 30.92 92 ALA A O 1
ATOM 649 N N . VAL A 1 93 ? -39.791 -8.636 7.864 1.00 35.25 93 VAL A N 1
ATOM 650 C CA . VAL A 1 93 ? -39.223 -7.557 8.698 1.00 35.25 93 VAL A CA 1
ATOM 651 C C . VAL A 1 93 ? -38.074 -8.039 9.610 1.00 35.25 93 VAL A C 1
ATOM 653 O O . VAL A 1 93 ? -37.353 -7.218 10.174 1.00 35.25 93 VAL A O 1
ATOM 656 N N . ARG A 1 94 ? -37.792 -9.351 9.700 1.00 33.56 94 ARG A N 1
ATOM 657 C CA . ARG A 1 94 ? -36.559 -9.865 10.349 1.00 33.56 94 ARG A CA 1
ATOM 658 C C . ARG A 1 94 ? -35.351 -9.968 9.406 1.00 33.56 94 ARG A C 1
ATOM 660 O O . ARG A 1 94 ? -34.219 -9.829 9.859 1.00 33.56 94 ARG A O 1
ATOM 667 N N . PHE A 1 95 ? -35.581 -10.116 8.104 1.00 29.88 95 PHE A N 1
ATOM 668 C CA . PHE A 1 95 ? -34.566 -10.044 7.042 1.00 29.88 95 PHE A CA 1
ATOM 669 C C . PHE A 1 95 ? -33.895 -8.663 6.798 1.00 29.88 95 PHE A C 1
ATOM 671 O O . PHE A 1 95 ? -32.719 -8.642 6.426 1.00 29.88 95 PHE A O 1
ATOM 678 N N . PRO A 1 96 ? -34.516 -7.487 7.042 1.00 34.25 96 PRO A N 1
ATOM 679 C CA . PRO A 1 96 ? -33.931 -6.191 6.726 1.00 34.25 96 PRO A CA 1
ATOM 680 C C . PRO A 1 96 ? -32.871 -5.770 7.741 1.00 34.25 96 PRO A C 1
ATOM 682 O O . PRO A 1 96 ? -32.059 -4.916 7.424 1.00 34.25 96 PRO A O 1
ATOM 685 N N . ALA A 1 97 ? -32.817 -6.365 8.939 1.00 32.12 97 ALA A N 1
ATOM 686 C CA . ALA A 1 97 ? -31.740 -6.089 9.893 1.00 32.12 97 ALA A CA 1
ATOM 687 C C . ALA A 1 97 ? -30.379 -6.605 9.382 1.00 32.12 97 ALA A C 1
ATOM 689 O O . ALA A 1 97 ? -29.354 -5.957 9.589 1.00 32.12 97 ALA A O 1
ATOM 690 N N . GLN A 1 98 ? -30.372 -7.725 8.648 1.00 31.80 98 GLN A N 1
ATOM 691 C CA . GLN A 1 98 ? -29.191 -8.234 7.942 1.00 31.80 98 GLN A CA 1
ATOM 692 C C . GLN A 1 98 ? -28.879 -7.411 6.684 1.00 31.80 98 GLN A C 1
ATOM 694 O O . GLN A 1 98 ? -27.706 -7.204 6.382 1.00 31.80 98 GLN A O 1
ATOM 699 N N . ILE A 1 99 ? -29.899 -6.866 6.008 1.00 31.47 99 ILE A N 1
ATOM 700 C CA . ILE A 1 99 ? -29.723 -6.003 4.827 1.00 31.47 99 ILE A CA 1
ATOM 701 C C . ILE A 1 99 ? -29.251 -4.585 5.209 1.00 31.47 99 ILE A C 1
ATOM 703 O O . ILE A 1 99 ? -28.403 -4.004 4.546 1.00 31.47 99 ILE A O 1
ATOM 707 N N . LEU A 1 100 ? -29.697 -4.029 6.335 1.00 33.94 100 LEU A N 1
ATOM 708 C CA . LEU A 1 100 ? -29.187 -2.763 6.881 1.00 33.94 100 LEU A CA 1
ATOM 709 C C . LEU A 1 100 ? -27.717 -2.885 7.314 1.00 33.94 100 LEU A C 1
ATOM 711 O O . LEU A 1 100 ? -26.946 -1.941 7.148 1.00 33.94 100 LEU A O 1
ATOM 715 N N . TYR A 1 101 ? -27.302 -4.059 7.800 1.00 38.31 101 TYR A N 1
ATOM 716 C CA . TYR A 1 101 ? -25.890 -4.375 8.034 1.00 38.31 101 TYR A CA 1
ATOM 717 C C . TYR A 1 101 ? -25.117 -4.562 6.714 1.00 38.31 101 TYR A C 1
ATOM 719 O O . TYR A 1 101 ? -23.980 -4.101 6.583 1.00 38.31 101 TYR A O 1
ATOM 727 N N . SER A 1 102 ? -25.747 -5.179 5.705 1.00 40.09 102 SER A N 1
ATOM 728 C CA . SER A 1 102 ? -25.158 -5.381 4.378 1.00 40.09 102 SER A CA 1
ATOM 729 C C . SER A 1 102 ? -25.025 -4.085 3.576 1.00 40.09 102 SER A C 1
ATOM 731 O O . SER A 1 102 ? -24.083 -3.971 2.804 1.00 40.09 102 SER A O 1
ATOM 733 N N . MET A 1 103 ? -25.870 -3.072 3.787 1.00 50.69 103 MET A N 1
ATOM 734 C CA . MET A 1 103 ? -25.700 -1.751 3.166 1.00 50.69 103 MET A CA 1
ATOM 735 C C . MET A 1 103 ? -24.415 -1.062 3.643 1.00 50.69 103 MET A C 1
ATOM 737 O O . MET A 1 103 ? -23.744 -0.408 2.849 1.00 50.69 103 MET A O 1
ATOM 741 N N . GLY A 1 104 ? -24.026 -1.253 4.910 1.00 71.69 104 GLY A N 1
ATOM 742 C CA . GLY A 1 104 ? -22.741 -0.779 5.429 1.00 71.69 104 GLY A CA 1
ATOM 743 C C . GLY A 1 104 ? -21.553 -1.521 4.813 1.00 71.69 104 GLY A C 1
ATOM 744 O O . GLY A 1 104 ? -20.607 -0.887 4.350 1.00 71.69 104 GLY A O 1
ATOM 745 N N . ALA A 1 105 ? -21.622 -2.856 4.755 1.00 75.38 105 ALA A N 1
ATOM 746 C CA . ALA A 1 105 ? -20.554 -3.683 4.189 1.00 75.38 105 ALA A CA 1
ATOM 747 C C . ALA A 1 105 ? -20.367 -3.467 2.678 1.00 75.38 105 ALA A C 1
ATOM 749 O O . ALA A 1 105 ? -19.242 -3.285 2.222 1.00 75.38 105 ALA A O 1
ATOM 750 N N . VAL A 1 106 ? -21.460 -3.405 1.913 1.00 79.25 106 VAL A N 1
ATOM 751 C CA . VAL A 1 106 ? -21.429 -3.128 0.469 1.00 79.25 106 VAL A CA 1
ATOM 752 C C . VAL A 1 106 ? -20.907 -1.719 0.204 1.00 79.25 106 V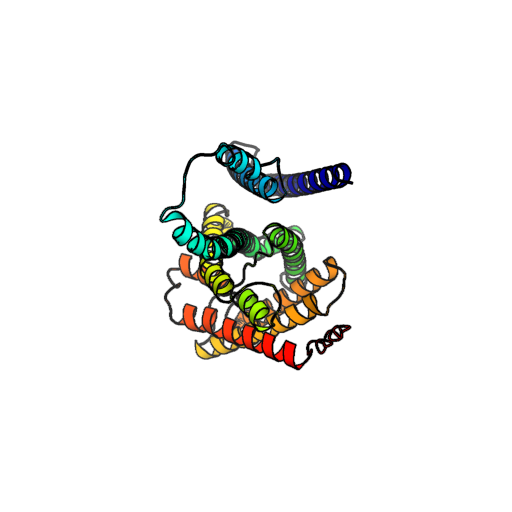AL A C 1
ATOM 754 O O . VAL A 1 106 ? -20.035 -1.552 -0.642 1.00 79.25 106 VAL A O 1
ATOM 757 N N . LYS A 1 107 ? -21.357 -0.706 0.959 1.00 79.38 107 LYS A N 1
ATOM 758 C CA . LYS A 1 107 ? -20.835 0.661 0.823 1.00 79.38 107 LYS A CA 1
ATOM 759 C C . LYS A 1 107 ? -19.331 0.730 1.109 1.00 79.38 107 LYS A C 1
ATOM 761 O O . LYS A 1 107 ? -18.609 1.373 0.353 1.00 79.38 107 LYS A O 1
ATOM 766 N N . ALA A 1 108 ? -18.861 0.051 2.156 1.00 85.44 108 ALA A N 1
ATOM 767 C CA . ALA A 1 108 ? -17.438 -0.028 2.477 1.00 85.44 108 ALA A CA 1
ATOM 768 C C . ALA A 1 108 ? -16.639 -0.724 1.362 1.00 85.44 108 ALA A C 1
ATOM 770 O O . ALA A 1 108 ? -15.596 -0.225 0.954 1.00 85.44 108 ALA A O 1
ATOM 771 N N . ALA A 1 109 ? -17.153 -1.833 0.824 1.00 86.25 109 ALA A N 1
ATOM 772 C CA . ALA A 1 109 ? -16.532 -2.542 -0.289 1.00 86.25 109 ALA A CA 1
ATOM 773 C C . ALA A 1 109 ? -16.455 -1.676 -1.562 1.00 86.25 109 ALA A C 1
ATOM 775 O O . ALA A 1 109 ? -15.412 -1.631 -2.206 1.00 86.25 109 ALA A O 1
ATOM 776 N N . VAL A 1 110 ? -17.514 -0.935 -1.907 1.00 82.75 110 VAL A N 1
ATOM 777 C CA . VAL A 1 110 ? -17.503 -0.007 -3.054 1.00 82.75 110 VAL A CA 1
ATOM 778 C C . VAL A 1 110 ? -16.490 1.121 -2.848 1.00 82.75 110 VAL A C 1
ATOM 780 O O . VAL A 1 110 ? -15.719 1.418 -3.759 1.00 82.75 110 VAL A O 1
ATOM 783 N N . GLY A 1 111 ? -16.448 1.720 -1.653 1.00 84.25 111 GLY A N 1
ATOM 784 C CA . GLY A 1 111 ? -15.450 2.739 -1.318 1.00 84.25 111 GLY A CA 1
ATOM 785 C C . GLY A 1 111 ? -14.021 2.217 -1.475 1.00 84.25 111 GLY A C 1
ATOM 786 O O . GLY A 1 111 ? -13.179 2.881 -2.076 1.00 84.25 111 GLY A O 1
ATOM 787 N N . ASP A 1 112 ? -13.768 0.996 -1.011 1.00 93.12 112 ASP A N 1
ATOM 788 C CA . ASP A 1 112 ? -12.475 0.326 -1.138 1.00 93.12 112 ASP A CA 1
ATOM 789 C C . ASP A 1 112 ? -12.098 0.015 -2.583 1.00 93.12 112 ASP A C 1
ATOM 791 O O . ASP A 1 112 ? -10.947 0.215 -2.967 1.00 93.12 112 ASP A O 1
ATOM 795 N N . PHE A 1 113 ? -13.052 -0.438 -3.397 1.00 90.06 113 PHE A N 1
ATOM 796 C CA . PHE A 1 113 ? -12.838 -0.643 -4.827 1.00 90.06 113 PHE A CA 1
ATOM 797 C C . PHE A 1 113 ? -12.375 0.654 -5.502 1.00 90.06 113 PHE A C 1
ATOM 799 O O . PHE A 1 113 ? -11.328 0.669 -6.152 1.00 90.06 113 PHE A O 1
ATOM 806 N N . VAL A 1 114 ? -13.113 1.752 -5.296 1.00 83.56 114 VAL A N 1
ATOM 807 C CA . VAL A 1 114 ? -12.811 3.061 -5.898 1.00 83.56 114 VAL A CA 1
ATOM 808 C C . VAL A 1 114 ? -11.459 3.581 -5.416 1.00 83.56 114 VAL A C 1
ATOM 810 O O . VAL A 1 114 ? -10.615 3.955 -6.231 1.00 83.56 114 VAL A O 1
ATOM 813 N N . LEU A 1 115 ? -11.215 3.557 -4.103 1.00 91.19 115 LEU A N 1
ATOM 814 C CA . LEU A 1 115 ? -9.962 4.046 -3.536 1.00 91.19 115 LEU A CA 1
ATOM 815 C C . LEU A 1 115 ? -8.764 3.217 -4.017 1.00 91.19 115 LEU A C 1
ATOM 817 O O . LEU A 1 115 ? -7.727 3.788 -4.345 1.00 91.19 115 LEU A O 1
ATOM 821 N N . THR A 1 116 ? -8.895 1.889 -4.097 1.00 94.19 116 THR A N 1
ATOM 822 C CA . THR A 1 116 ? -7.798 1.018 -4.550 1.00 94.19 116 THR A CA 1
ATOM 823 C C . THR A 1 116 ? -7.507 1.187 -6.037 1.00 94.19 116 THR A C 1
ATOM 825 O O . THR A 1 116 ? -6.338 1.221 -6.416 1.00 94.19 116 THR A O 1
ATOM 828 N N . LEU A 1 117 ? -8.540 1.357 -6.870 1.00 91.00 117 LEU A N 1
ATOM 829 C CA . LEU A 1 117 ? -8.385 1.683 -8.290 1.00 91.00 117 LEU A CA 1
ATOM 830 C C . LEU A 1 117 ? -7.562 2.953 -8.461 1.00 91.00 117 LEU A C 1
ATOM 832 O O . LEU A 1 117 ? -6.526 2.933 -9.128 1.00 91.00 117 LEU A O 1
ATOM 836 N N . MET A 1 118 ? -7.994 4.038 -7.817 1.00 86.31 118 MET A N 1
ATOM 837 C CA . MET A 1 118 ? -7.292 5.318 -7.879 1.00 86.31 118 MET A CA 1
ATOM 838 C C . MET A 1 118 ? -5.864 5.180 -7.347 1.00 86.31 118 MET A C 1
ATOM 840 O O . MET A 1 118 ? -4.930 5.731 -7.926 1.00 86.31 118 MET A O 1
ATOM 844 N N . TRP A 1 119 ? -5.679 4.421 -6.264 1.00 94.06 119 TRP A N 1
ATOM 845 C CA . TRP A 1 119 ? -4.378 4.244 -5.634 1.00 94.06 119 TRP A CA 1
ATOM 846 C C . TRP A 1 119 ? -3.404 3.531 -6.565 1.00 94.06 119 TRP A C 1
ATOM 848 O O . TRP A 1 119 ? -2.302 4.031 -6.783 1.00 94.06 119 TRP A O 1
ATOM 858 N N . VAL A 1 120 ? -3.790 2.387 -7.136 1.00 93.69 120 VAL A N 1
ATOM 859 C CA . VAL A 1 120 ? -2.922 1.629 -8.047 1.00 93.69 120 VAL A CA 1
ATOM 860 C C . VAL A 1 120 ? -2.645 2.434 -9.312 1.00 93.69 120 VAL A C 1
ATOM 862 O O . VAL A 1 120 ? -1.491 2.504 -9.728 1.00 93.69 120 VAL A O 1
ATOM 865 N N . PHE A 1 121 ? -3.643 3.125 -9.864 1.00 88.81 121 PHE A N 1
ATOM 866 C CA . PHE A 1 121 ? -3.443 4.018 -11.005 1.00 88.81 121 PHE A CA 1
ATOM 867 C C . PHE A 1 121 ? -2.389 5.097 -10.705 1.00 88.81 121 PHE A C 1
ATOM 869 O O . PHE A 1 121 ? -1.388 5.210 -11.411 1.00 88.81 121 PHE A O 1
ATOM 876 N N . CYS A 1 122 ? -2.572 5.868 -9.627 1.00 85.88 122 CYS A N 1
ATOM 877 C CA . CYS A 1 122 ? -1.694 6.989 -9.296 1.00 85.88 122 CYS A CA 1
ATOM 878 C C . CYS A 1 122 ? -0.309 6.531 -8.824 1.00 85.88 122 CYS A C 1
ATOM 880 O O . CYS A 1 122 ? 0.701 7.050 -9.293 1.00 85.88 122 CYS A O 1
ATOM 882 N N . SER A 1 123 ? -0.230 5.560 -7.914 1.00 92.19 123 SER A N 1
ATOM 883 C CA . SER A 1 123 ? 1.051 5.118 -7.341 1.00 92.19 123 SER A CA 1
ATOM 884 C C . SER A 1 123 ? 1.984 4.500 -8.385 1.00 92.19 123 SER A C 1
ATOM 886 O O . SER A 1 123 ? 3.196 4.699 -8.312 1.00 92.19 123 SER A O 1
ATOM 888 N N . SER A 1 124 ? 1.437 3.858 -9.418 1.00 89.25 124 SER A N 1
ATOM 889 C CA . SER A 1 124 ? 2.221 3.296 -10.524 1.00 89.25 124 SER A CA 1
ATOM 890 C C . SER A 1 124 ? 2.941 4.361 -11.358 1.00 89.25 124 SER A C 1
ATOM 892 O O . SER A 1 124 ? 3.941 4.071 -12.007 1.00 89.25 124 SER A O 1
ATOM 894 N N . THR A 1 125 ? 2.489 5.617 -11.305 1.00 85.44 125 THR A N 1
ATOM 895 C CA . THR A 1 125 ? 3.137 6.737 -12.007 1.00 85.44 125 THR A CA 1
ATOM 896 C C . THR A 1 125 ? 4.302 7.359 -11.236 1.00 85.44 125 THR A C 1
ATOM 898 O O . THR A 1 125 ? 5.047 8.152 -11.810 1.00 85.44 125 THR A O 1
ATOM 901 N N . LEU A 1 126 ? 4.510 6.998 -9.962 1.00 87.12 126 LEU A N 1
ATOM 902 C CA . LEU A 1 126 ? 5.532 7.615 -9.106 1.00 87.12 126 LEU A CA 1
ATOM 903 C C . LEU A 1 126 ? 6.938 7.509 -9.703 1.00 87.12 126 LEU A C 1
ATOM 905 O O . LEU A 1 126 ? 7.655 8.503 -9.737 1.00 87.12 126 LEU A O 1
ATOM 909 N N . GLY A 1 127 ? 7.320 6.336 -10.217 1.00 88.62 127 GLY A N 1
ATOM 910 C CA . GLY A 1 127 ? 8.636 6.142 -10.836 1.00 88.62 127 GLY A CA 1
ATOM 911 C C . GLY A 1 127 ? 8.842 7.010 -12.081 1.00 88.62 127 GLY A C 1
ATOM 912 O O . GLY A 1 127 ? 9.912 7.589 -12.263 1.00 88.62 127 GLY A O 1
ATOM 913 N N . ILE A 1 128 ? 7.795 7.157 -12.898 1.00 85.06 128 ILE A N 1
ATOM 914 C CA . ILE A 1 128 ? 7.811 7.984 -14.111 1.00 85.06 128 ILE A CA 1
ATOM 915 C C . ILE A 1 128 ? 7.934 9.460 -13.733 1.00 85.06 128 ILE A C 1
ATOM 917 O O . ILE A 1 128 ? 8.807 10.151 -14.250 1.00 85.06 128 ILE A O 1
ATOM 921 N N . PHE A 1 129 ? 7.119 9.946 -12.795 1.00 82.44 129 PHE A N 1
ATOM 922 C CA . PHE A 1 129 ? 7.196 11.336 -12.348 1.00 82.44 129 PHE A CA 1
ATOM 923 C C . PHE A 1 129 ? 8.528 11.660 -11.681 1.00 82.44 129 PHE A C 1
ATOM 925 O O . PHE A 1 129 ? 9.108 12.702 -11.978 1.00 82.44 129 PHE A O 1
ATOM 932 N N . THR A 1 130 ? 9.058 10.764 -10.849 1.00 84.69 130 THR A N 1
ATOM 933 C CA . THR A 1 130 ? 10.396 10.930 -10.277 1.00 84.69 130 THR A CA 1
ATOM 934 C C . THR A 1 130 ? 11.452 11.045 -11.368 1.00 84.69 130 THR A C 1
ATOM 936 O O . THR A 1 130 ? 12.281 11.949 -11.303 1.00 84.69 130 THR A O 1
ATOM 939 N N . TYR A 1 131 ? 11.413 10.176 -12.382 1.00 84.50 131 TYR A N 1
ATOM 940 C CA . TYR A 1 131 ? 12.336 10.232 -13.513 1.00 84.50 131 TYR A CA 1
ATOM 941 C C . TYR A 1 131 ? 12.222 11.556 -14.280 1.00 84.50 131 TYR A C 1
ATOM 943 O O . TYR A 1 131 ? 13.227 12.238 -14.454 1.00 84.50 131 TYR A O 1
ATOM 951 N N . LEU A 1 132 ? 11.010 11.962 -14.668 1.00 80.06 132 LEU A N 1
ATOM 952 C CA . LEU A 1 132 ? 10.780 13.190 -15.437 1.00 80.06 132 LEU A CA 1
ATOM 953 C C . LEU A 1 132 ? 11.231 14.443 -14.684 1.00 80.06 132 LEU A C 1
ATOM 955 O O . LEU A 1 132 ? 11.902 15.297 -15.260 1.00 80.06 132 LEU A O 1
ATOM 959 N N . ILE A 1 133 ? 10.899 14.540 -13.395 1.00 76.94 133 ILE A N 1
ATOM 960 C CA . ILE A 1 133 ? 11.321 15.658 -12.546 1.00 76.94 133 ILE A CA 1
ATOM 961 C C . ILE A 1 133 ? 12.845 15.645 -12.405 1.00 76.94 133 ILE A C 1
ATOM 963 O O . ILE A 1 133 ? 13.485 16.668 -12.631 1.00 76.94 133 ILE A O 1
ATOM 967 N N . ALA A 1 134 ? 13.449 14.498 -12.082 1.00 79.31 134 ALA A N 1
ATOM 968 C CA . ALA A 1 134 ? 14.896 14.408 -11.925 1.00 79.31 134 ALA A CA 1
ATOM 969 C C . ALA A 1 134 ? 15.633 14.822 -13.210 1.00 79.31 134 ALA A C 1
ATOM 971 O O . ALA A 1 134 ? 16.556 15.632 -13.148 1.00 79.31 134 ALA A O 1
ATOM 972 N N . THR A 1 135 ? 15.183 14.347 -14.374 1.00 80.31 135 THR A N 1
ATOM 973 C CA . THR A 1 135 ? 15.750 14.719 -15.675 1.00 80.31 135 THR A CA 1
ATOM 974 C C . THR A 1 135 ? 15.584 16.209 -15.971 1.00 80.31 135 THR A C 1
ATOM 976 O O . THR A 1 135 ? 16.554 16.843 -16.379 1.00 80.31 135 THR A O 1
ATOM 979 N N . ALA A 1 136 ? 14.407 16.790 -15.718 1.00 78.25 136 ALA A N 1
ATOM 980 C CA . ALA A 1 136 ? 14.152 18.212 -15.960 1.00 78.25 136 ALA A CA 1
ATOM 981 C C . ALA A 1 136 ? 15.067 19.137 -15.136 1.00 78.25 136 ALA A C 1
ATOM 983 O O . ALA A 1 136 ? 15.445 20.207 -15.607 1.00 78.25 136 ALA A O 1
ATOM 984 N N . PHE A 1 137 ? 15.452 18.715 -13.929 1.00 78.94 137 PHE A N 1
ATOM 985 C CA . PHE A 1 137 ? 16.345 19.470 -13.044 1.00 78.94 137 PHE A CA 1
ATOM 986 C C . PHE A 1 137 ? 17.819 19.030 -13.118 1.00 78.94 137 PHE A C 1
ATOM 988 O O . PHE A 1 137 ? 18.630 19.506 -12.326 1.00 78.94 137 PHE A O 1
ATOM 995 N N . GLY A 1 138 ? 18.188 18.122 -14.030 1.00 85.56 138 GLY A N 1
ATOM 996 C CA . GLY A 1 138 ? 19.561 17.607 -14.136 1.00 85.56 138 GLY A CA 1
ATOM 997 C C . GLY A 1 138 ? 20.038 16.842 -12.892 1.00 85.56 138 GLY A C 1
ATOM 998 O O . GLY A 1 138 ? 21.232 16.793 -12.605 1.00 85.56 138 GLY A O 1
ATOM 999 N N . ILE A 1 139 ? 19.111 16.266 -12.125 1.00 81.81 139 ILE A N 1
ATOM 1000 C CA . ILE A 1 139 ? 19.384 15.545 -10.881 1.00 81.81 139 ILE A CA 1
ATOM 1001 C C . ILE A 1 139 ? 19.805 14.109 -11.204 1.00 81.81 139 ILE A C 1
ATOM 1003 O O . ILE A 1 139 ? 19.059 13.343 -11.816 1.00 81.81 139 ILE A O 1
ATOM 1007 N N . ALA A 1 140 ? 20.991 13.722 -10.736 1.00 86.38 140 ALA A N 1
ATOM 1008 C CA . ALA A 1 140 ? 21.465 12.347 -10.839 1.00 86.38 140 ALA A CA 1
ATOM 1009 C C . ALA A 1 140 ? 20.621 11.380 -9.984 1.00 86.38 140 ALA A C 1
ATOM 1011 O O . ALA A 1 140 ? 20.116 11.730 -8.912 1.00 86.38 140 ALA A O 1
ATOM 1012 N N . GLN A 1 141 ? 20.511 10.133 -10.448 1.00 79.94 141 GLN A N 1
ATOM 1013 C CA . GLN A 1 141 ? 19.840 9.060 -9.711 1.00 79.94 141 GLN A CA 1
ATOM 1014 C C . GLN A 1 141 ? 20.532 8.820 -8.360 1.00 79.94 141 GLN A C 1
ATOM 1016 O O . GLN A 1 141 ? 21.759 8.821 -8.269 1.00 79.94 141 GLN A O 1
ATOM 1021 N N . GLY A 1 142 ? 19.744 8.626 -7.300 1.00 85.31 142 GLY A N 1
ATOM 1022 C CA . GLY A 1 142 ? 20.253 8.485 -5.931 1.00 85.31 142 GLY A CA 1
ATOM 1023 C C . GLY A 1 142 ? 19.373 9.173 -4.888 1.00 85.31 142 GLY A C 1
ATOM 1024 O O . GLY A 1 142 ? 18.153 9.251 -5.036 1.00 85.31 142 GLY A O 1
ATOM 1025 N N . MET A 1 143 ? 19.977 9.700 -3.821 1.00 85.69 143 MET A N 1
ATOM 1026 C CA . MET A 1 143 ? 19.230 10.257 -2.680 1.00 85.69 143 MET A CA 1
ATOM 1027 C C . MET A 1 143 ? 18.266 11.387 -3.066 1.00 85.69 143 MET A C 1
ATOM 1029 O O . MET A 1 143 ? 17.151 11.442 -2.552 1.00 85.69 143 MET A O 1
ATOM 1033 N N . ALA A 1 144 ? 18.651 12.245 -4.012 1.00 84.75 144 ALA A N 1
ATOM 1034 C CA . ALA A 1 144 ? 17.788 13.321 -4.492 1.00 84.75 144 ALA A CA 1
ATOM 1035 C C . ALA A 1 144 ? 16.543 12.788 -5.234 1.00 84.75 144 ALA A C 1
ATOM 1037 O O . ALA A 1 144 ? 15.439 13.277 -5.010 1.00 84.75 144 ALA A O 1
ATOM 1038 N N . SER A 1 145 ? 16.682 11.725 -6.035 1.00 85.38 145 SER A N 1
ATOM 1039 C CA . SER A 1 145 ? 15.533 11.059 -6.673 1.00 85.38 145 SER A CA 1
ATOM 1040 C C . SER A 1 145 ? 14.602 10.383 -5.656 1.00 85.38 145 SER A C 1
ATOM 1042 O O . SER A 1 145 ? 13.382 10.461 -5.783 1.00 85.38 145 SER A O 1
ATOM 1044 N N . LEU A 1 146 ? 15.154 9.799 -4.583 1.00 89.69 146 LEU A N 1
ATOM 1045 C CA . LEU A 1 146 ? 14.356 9.238 -3.489 1.00 89.69 146 LEU A CA 1
ATOM 1046 C C . LEU A 1 146 ? 13.597 10.323 -2.722 1.00 89.69 146 LEU A C 1
ATOM 1048 O O . LEU A 1 146 ? 12.457 10.098 -2.313 1.00 89.69 146 LEU A O 1
ATOM 1052 N N . PHE A 1 147 ? 14.192 11.507 -2.560 1.00 87.31 147 PHE A N 1
ATOM 1053 C CA . PHE A 1 147 ? 13.508 12.656 -1.976 1.00 87.31 147 PHE A CA 1
ATOM 1054 C C . PHE A 1 147 ? 12.316 13.097 -2.835 1.00 87.31 147 PHE A C 1
ATOM 1056 O O . PHE A 1 147 ? 11.226 13.271 -2.294 1.00 87.31 147 PHE A O 1
ATOM 1063 N N . ILE A 1 148 ? 12.475 13.175 -4.163 1.00 81.94 148 ILE A N 1
ATOM 1064 C CA . ILE A 1 148 ? 11.364 13.464 -5.089 1.00 81.94 148 ILE A CA 1
ATOM 1065 C C . ILE A 1 148 ? 10.239 12.434 -4.916 1.00 81.94 148 ILE A C 1
ATOM 1067 O O . ILE A 1 148 ? 9.099 12.818 -4.657 1.00 81.94 148 ILE A O 1
ATOM 1071 N N . THR A 1 149 ? 10.556 11.135 -4.962 1.00 89.12 149 THR A N 1
ATOM 1072 C CA . THR A 1 149 ? 9.567 10.065 -4.736 1.00 89.12 149 THR A CA 1
ATOM 1073 C C . THR A 1 149 ? 8.870 10.212 -3.384 1.00 89.12 149 THR A C 1
ATOM 1075 O O . THR A 1 149 ? 7.660 10.029 -3.291 1.00 89.12 149 THR A O 1
ATOM 1078 N N . THR A 1 150 ? 9.612 10.574 -2.335 1.00 88.81 150 THR A N 1
ATOM 1079 C CA . THR A 1 150 ? 9.062 10.769 -0.986 1.00 88.81 150 THR A CA 1
ATOM 1080 C C . THR A 1 150 ? 8.066 11.925 -0.951 1.00 88.81 150 THR A C 1
ATOM 1082 O O . THR A 1 150 ? 6.990 11.776 -0.377 1.00 88.81 150 THR A O 1
ATOM 1085 N N . VAL A 1 151 ? 8.380 13.054 -1.593 1.00 83.38 151 VAL A N 1
ATOM 1086 C CA . VAL A 1 151 ? 7.472 14.207 -1.695 1.00 83.38 151 VAL A CA 1
ATOM 1087 C C . VAL A 1 151 ? 6.212 13.841 -2.480 1.00 83.38 151 VAL A C 1
ATOM 1089 O O . VAL A 1 151 ? 5.107 14.120 -2.018 1.00 83.38 151 VAL A O 1
ATOM 1092 N N . LEU A 1 152 ? 6.351 13.169 -3.626 1.00 80.00 152 LEU A N 1
ATOM 1093 C CA . LEU A 1 152 ? 5.206 12.725 -4.427 1.00 80.00 152 LEU A CA 1
ATOM 1094 C C . LEU A 1 152 ? 4.305 11.762 -3.642 1.00 80.00 152 LEU A C 1
ATOM 1096 O O . LEU A 1 152 ? 3.085 11.926 -3.615 1.00 80.00 152 LEU A O 1
ATOM 1100 N N . LEU A 1 153 ? 4.898 10.790 -2.947 1.00 89.69 153 LEU A N 1
ATOM 1101 C CA . LEU A 1 153 ? 4.159 9.830 -2.134 1.00 89.69 153 LEU A CA 1
ATOM 1102 C C . LEU A 1 153 ? 3.485 10.489 -0.923 1.00 89.69 153 LEU A C 1
ATOM 1104 O O . LEU A 1 153 ? 2.360 10.132 -0.583 1.00 89.69 153 LEU A O 1
ATOM 1108 N N . PHE A 1 154 ? 4.133 11.473 -0.298 1.00 86.69 154 PHE A N 1
ATOM 1109 C CA . PHE A 1 154 ? 3.529 12.296 0.750 1.00 86.69 154 PHE A CA 1
ATOM 1110 C C . PHE A 1 154 ? 2.258 12.991 0.254 1.00 86.69 154 PHE A C 1
ATOM 1112 O O . PHE A 1 154 ? 1.226 12.920 0.926 1.00 86.69 154 PHE A O 1
ATOM 1119 N N . MET A 1 155 ? 2.314 13.613 -0.928 1.00 78.75 155 MET A N 1
ATOM 1120 C CA . MET A 1 155 ? 1.151 14.262 -1.535 1.00 78.75 155 MET A CA 1
ATOM 1121 C C . MET A 1 155 ? 0.036 13.249 -1.809 1.00 78.75 155 MET A C 1
ATOM 1123 O O . MET A 1 155 ? -1.121 13.517 -1.482 1.00 78.75 155 MET A O 1
ATOM 1127 N N . LEU A 1 156 ? 0.376 12.063 -2.330 1.00 82.75 156 LEU A N 1
ATOM 1128 C CA . LEU A 1 156 ? -0.596 10.988 -2.525 1.00 82.75 156 LEU A CA 1
ATOM 1129 C C . LEU A 1 156 ? -1.230 10.550 -1.204 1.00 82.75 156 LEU A C 1
ATOM 1131 O O . LEU A 1 156 ? -2.450 10.546 -1.112 1.00 82.75 156 LEU A O 1
ATOM 1135 N N . PHE A 1 157 ? -0.459 10.235 -0.162 1.00 88.19 157 PHE A N 1
ATOM 1136 C CA . PHE A 1 157 ? -1.035 9.837 1.128 1.00 88.19 157 PHE A CA 1
ATOM 1137 C C . PHE A 1 157 ? -1.929 10.916 1.733 1.00 88.19 157 PHE A C 1
ATOM 1139 O O . PHE A 1 157 ? -3.001 10.599 2.246 1.00 88.19 157 PHE A O 1
ATOM 1146 N N . PHE A 1 158 ? -1.532 12.185 1.629 1.00 79.56 158 PHE A N 1
ATOM 1147 C CA . PHE A 1 158 ? -2.345 13.292 2.114 1.00 79.56 158 PHE A CA 1
ATOM 1148 C C . PHE A 1 158 ? -3.702 13.362 1.394 1.00 79.56 158 PHE A C 1
ATOM 1150 O O . PHE A 1 158 ? -4.742 13.413 2.049 1.00 79.56 158 PHE A O 1
ATOM 1157 N N . VAL A 1 159 ? -3.703 13.298 0.060 1.00 79.19 159 VAL A N 1
ATOM 1158 C CA . VAL A 1 159 ? -4.928 13.344 -0.755 1.00 79.19 159 VAL A CA 1
ATOM 1159 C C . VAL A 1 159 ? -5.786 12.093 -0.552 1.00 79.19 159 VAL A C 1
ATOM 1161 O O . VAL A 1 159 ? -6.985 12.198 -0.307 1.00 79.19 159 VAL A O 1
ATOM 1164 N N . PHE A 1 160 ? -5.185 10.905 -0.594 1.00 82.56 160 PHE A N 1
ATOM 1165 C CA . PHE A 1 160 ? -5.902 9.640 -0.442 1.00 82.56 160 PHE A CA 1
ATOM 1166 C C . PHE A 1 160 ? -6.455 9.436 0.966 1.00 82.56 160 PHE A C 1
ATOM 1168 O O . PHE A 1 160 ? -7.490 8.793 1.107 1.00 82.56 160 PHE A O 1
ATOM 1175 N N . GLY A 1 161 ? -5.830 10.014 1.996 1.00 79.81 161 GLY A N 1
ATOM 1176 C CA . GLY A 1 161 ? -6.411 10.064 3.336 1.00 79.81 161 GLY A CA 1
ATOM 1177 C C . GLY A 1 161 ? -7.743 10.819 3.346 1.00 79.81 161 GLY A C 1
ATOM 1178 O O . GLY A 1 161 ? -8.734 10.304 3.854 1.00 79.81 161 GLY A O 1
ATOM 1179 N N . ILE A 1 162 ? -7.795 11.993 2.705 1.00 78.69 162 ILE A N 1
ATOM 1180 C CA . ILE A 1 162 ? -9.024 12.798 2.592 1.00 78.69 162 ILE A CA 1
ATOM 1181 C C . ILE A 1 162 ? -10.099 12.050 1.794 1.00 78.69 162 ILE A C 1
ATOM 1183 O O . ILE A 1 162 ? -11.257 12.008 2.210 1.00 78.69 162 ILE A O 1
ATOM 1187 N N . ILE A 1 163 ? -9.727 11.441 0.663 1.00 75.50 163 ILE A N 1
ATOM 1188 C CA . ILE A 1 163 ? -10.660 10.665 -0.169 1.00 75.50 163 ILE A CA 1
ATOM 1189 C C . ILE A 1 163 ? -11.169 9.441 0.600 1.00 75.50 163 ILE A C 1
ATOM 1191 O O . ILE A 1 163 ? -12.368 9.177 0.603 1.00 75.50 163 ILE A O 1
ATOM 1195 N N . GLY A 1 164 ? -10.286 8.717 1.289 1.00 79.75 164 GLY A N 1
ATOM 1196 C CA . GLY A 1 164 ? -10.649 7.564 2.109 1.00 79.75 164 GLY A CA 1
ATOM 1197 C C . GLY A 1 164 ? -11.652 7.931 3.202 1.00 79.75 164 GLY A C 1
ATOM 1198 O O . GLY A 1 164 ? -12.668 7.250 3.354 1.00 79.75 164 GLY A O 1
ATOM 1199 N N . ASP A 1 165 ? -11.427 9.046 3.900 1.00 79.62 165 ASP A N 1
ATOM 1200 C CA . ASP A 1 165 ? -12.355 9.575 4.904 1.00 79.62 165 ASP A CA 1
ATOM 1201 C C . ASP A 1 165 ? -13.711 9.956 4.282 1.00 79.62 165 ASP A C 1
ATOM 1203 O O . ASP A 1 165 ? -14.761 9.591 4.819 1.00 79.62 165 ASP A O 1
ATOM 1207 N N . ALA A 1 166 ? -13.707 10.622 3.120 1.00 73.25 166 ALA A N 1
ATOM 1208 C CA . ALA A 1 166 ? -14.923 10.985 2.386 1.00 73.25 166 ALA A CA 1
ATOM 1209 C C . ALA A 1 166 ? -15.713 9.755 1.897 1.00 73.25 166 ALA A C 1
ATOM 1211 O O . ALA A 1 166 ? -16.944 9.760 1.906 1.00 73.25 166 ALA A O 1
ATOM 1212 N N . LEU A 1 167 ? -15.016 8.670 1.551 1.00 75.31 167 LEU A N 1
ATOM 1213 C CA . LEU A 1 167 ? -15.595 7.377 1.178 1.00 75.31 167 LEU A CA 1
ATOM 1214 C C . LEU A 1 167 ? -15.963 6.504 2.394 1.00 75.31 167 LEU A C 1
ATOM 1216 O O . LEU A 1 167 ? -16.235 5.313 2.250 1.00 75.31 167 LEU A O 1
ATOM 1220 N N . GLY A 1 168 ? -16.025 7.085 3.596 1.00 76.69 168 GLY A N 1
ATOM 1221 C CA . GLY A 1 168 ? -16.492 6.399 4.800 1.00 76.69 168 GLY A CA 1
ATOM 1222 C C . GLY A 1 168 ? -15.431 5.533 5.475 1.00 76.69 168 GLY A C 1
ATOM 1223 O O . GLY A 1 168 ? -15.774 4.527 6.096 1.00 76.69 168 GLY A O 1
ATOM 1224 N N . GLY A 1 169 ? -14.158 5.917 5.372 1.00 83.75 169 GLY A N 1
ATOM 1225 C CA . GLY A 1 169 ? -13.027 5.145 5.886 1.00 83.75 169 GLY A CA 1
ATOM 1226 C C . GLY A 1 169 ? -12.612 4.032 4.927 1.00 83.75 169 GLY A C 1
ATOM 1227 O O . GLY A 1 169 ? -12.316 2.915 5.362 1.00 83.75 169 GLY A O 1
ATOM 1228 N N . ALA A 1 170 ? -12.652 4.313 3.623 1.00 87.44 170 ALA A N 1
ATOM 1229 C CA . ALA A 1 170 ? -12.165 3.390 2.612 1.00 87.44 170 ALA A CA 1
ATOM 1230 C C . ALA A 1 170 ? -10.657 3.139 2.782 1.00 87.44 170 ALA A C 1
ATOM 1232 O O . ALA A 1 170 ? -9.901 4.003 3.229 1.00 87.44 170 ALA A O 1
ATOM 1233 N N . ALA A 1 171 ? -10.225 1.938 2.423 1.00 94.06 171 ALA A N 1
ATOM 1234 C CA . ALA A 1 171 ? -8.859 1.461 2.514 1.00 94.06 171 ALA A CA 1
ATOM 1235 C C . ALA A 1 171 ? -8.470 0.764 1.208 1.00 94.06 171 ALA A C 1
ATOM 1237 O O . ALA A 1 171 ? -9.307 0.194 0.515 1.00 94.06 171 ALA A O 1
ATOM 1238 N N . PHE A 1 172 ? -7.181 0.811 0.882 1.00 95.56 172 PHE A N 1
ATOM 1239 C CA . PHE A 1 172 ? -6.639 0.270 -0.369 1.00 95.56 172 PHE A CA 1
ATOM 1240 C C . PHE A 1 172 ? -5.667 -0.900 -0.160 1.00 95.56 172 PHE A C 1
ATOM 1242 O O . PHE A 1 172 ? -4.938 -1.291 -1.073 1.00 95.56 172 PHE A O 1
ATOM 1249 N N . ASN A 1 173 ? -5.600 -1.431 1.066 1.00 97.81 173 ASN A N 1
ATOM 1250 C CA . ASN A 1 173 ? -4.665 -2.488 1.446 1.00 97.81 173 ASN A CA 1
ATOM 1251 C C . ASN A 1 173 ? -5.359 -3.559 2.315 1.00 97.81 173 ASN A C 1
ATOM 1253 O O . ASN A 1 173 ? -5.718 -3.255 3.462 1.00 97.81 173 ASN A O 1
ATOM 1257 N N . PRO A 1 174 ? -5.481 -4.813 1.832 1.00 98.12 174 PRO A N 1
ATOM 1258 C CA . PRO A 1 174 ? -6.081 -5.907 2.595 1.00 98.12 174 PRO A CA 1
ATOM 1259 C C . PRO A 1 174 ? -5.345 -6.210 3.902 1.00 98.12 174 PRO A C 1
ATOM 1261 O O . PRO A 1 174 ? -5.980 -6.365 4.946 1.00 98.12 174 PRO A O 1
ATOM 1264 N N . ALA A 1 175 ? -4.008 -6.218 3.872 1.00 98.06 175 ALA A N 1
ATOM 1265 C CA . ALA A 1 175 ? -3.185 -6.470 5.051 1.00 98.06 175 ALA A CA 1
ATOM 1266 C C . ALA A 1 175 ? -3.373 -5.359 6.096 1.00 98.06 175 ALA A C 1
ATOM 1268 O O . ALA A 1 175 ? -3.604 -5.645 7.269 1.00 98.06 175 ALA A O 1
ATOM 1269 N N . GLY A 1 176 ? -3.389 -4.094 5.660 1.00 96.56 176 GLY A N 1
ATOM 1270 C CA . GLY A 1 176 ? -3.696 -2.956 6.530 1.00 96.56 176 GLY A CA 1
ATOM 1271 C C . GLY A 1 176 ? -5.099 -3.051 7.138 1.00 96.56 176 GLY A C 1
ATOM 1272 O O . GLY A 1 176 ? -5.263 -2.919 8.348 1.00 96.56 176 GLY A O 1
ATOM 1273 N N . THR A 1 177 ? -6.106 -3.363 6.322 1.00 96.75 177 THR A N 1
ATOM 1274 C CA . THR A 1 177 ? -7.503 -3.517 6.767 1.00 96.75 177 THR A CA 1
ATOM 1275 C C . THR A 1 177 ? -7.629 -4.606 7.842 1.00 96.75 177 THR A C 1
ATOM 1277 O O . THR A 1 177 ? -8.226 -4.375 8.896 1.00 96.75 177 THR A O 1
ATOM 1280 N N . ALA A 1 178 ? -6.996 -5.767 7.637 1.00 97.06 178 ALA A N 1
ATOM 1281 C CA . ALA A 1 178 ? -6.938 -6.823 8.648 1.00 97.06 178 ALA A CA 1
ATOM 1282 C C . ALA A 1 178 ? -6.165 -6.413 9.903 1.00 97.06 178 ALA A C 1
ATOM 1284 O O . ALA A 1 178 ? -6.584 -6.762 11.007 1.00 97.06 178 ALA A O 1
ATOM 1285 N N . ALA A 1 179 ? -5.072 -5.660 9.763 1.00 97.56 179 ALA A N 1
ATOM 1286 C CA . ALA A 1 179 ? -4.300 -5.180 10.901 1.00 97.56 179 ALA A CA 1
ATOM 1287 C C . ALA A 1 179 ? -5.153 -4.296 11.815 1.00 97.56 179 ALA A C 1
ATOM 1289 O O . ALA A 1 179 ? -5.199 -4.526 13.023 1.00 97.56 179 ALA A O 1
ATOM 1290 N N . PHE A 1 180 ? -5.837 -3.291 11.257 1.00 95.50 180 PHE A N 1
ATOM 1291 C CA . PHE A 1 180 ? -6.680 -2.380 12.036 1.00 95.50 180 PHE A CA 1
ATOM 1292 C C . PHE A 1 180 ? -7.811 -3.137 12.745 1.00 95.50 180 PHE A C 1
ATOM 1294 O O . PHE A 1 180 ? -8.038 -2.916 13.938 1.00 95.50 180 PHE A O 1
ATOM 1301 N N . TYR A 1 181 ? -8.428 -4.110 12.067 1.00 95.38 181 TYR A N 1
ATOM 1302 C CA . TYR A 1 181 ? -9.398 -5.010 12.687 1.00 95.38 181 TYR A CA 1
ATOM 1303 C C . TYR A 1 181 ? -8.787 -5.828 13.843 1.00 95.38 181 TYR A C 1
ATOM 1305 O O . TYR A 1 181 ? -9.324 -5.826 14.952 1.00 95.38 181 TYR A O 1
ATOM 1313 N N . ALA A 1 182 ? -7.629 -6.467 13.642 1.00 95.31 182 ALA A N 1
ATOM 1314 C CA . ALA A 1 182 ? -6.929 -7.251 14.670 1.00 95.31 182 ALA A CA 1
ATOM 1315 C C . ALA A 1 182 ? -6.456 -6.396 15.866 1.00 95.31 182 ALA A C 1
ATOM 1317 O O . ALA A 1 182 ? -6.417 -6.860 17.017 1.00 95.31 182 ALA A O 1
ATOM 1318 N N . ALA A 1 183 ? -6.146 -5.122 15.613 1.00 93.94 183 ALA A N 1
ATOM 1319 C CA . ALA A 1 183 ? -5.821 -4.128 16.627 1.00 93.94 183 ALA A CA 1
ATOM 1320 C C . ALA A 1 183 ? -7.056 -3.688 17.444 1.00 93.94 183 ALA A C 1
ATOM 1322 O O . ALA A 1 183 ? -6.903 -3.053 18.488 1.00 93.94 183 ALA A O 1
ATOM 1323 N N . GLY A 1 184 ? -8.272 -4.041 17.009 1.00 91.12 184 GLY A N 1
ATOM 1324 C CA . GLY A 1 184 ? -9.525 -3.591 17.614 1.00 91.12 184 GLY A CA 1
ATOM 1325 C C . GLY A 1 184 ? -9.817 -2.114 17.343 1.00 91.12 184 GLY A C 1
ATOM 1326 O O . GLY A 1 184 ? -10.456 -1.453 18.163 1.00 91.12 184 GLY A O 1
ATOM 1327 N N . VAL A 1 185 ? -9.306 -1.585 16.229 1.00 87.31 185 VAL A N 1
ATOM 1328 C CA . VAL A 1 185 ? -9.469 -0.194 15.804 1.00 87.31 185 VAL A CA 1
ATOM 1329 C C . VAL A 1 185 ? -10.455 -0.140 14.641 1.00 87.31 185 VAL A C 1
ATOM 1331 O O . VAL A 1 185 ? -10.327 -0.873 13.668 1.00 87.31 185 VAL A O 1
ATOM 1334 N N . GLY A 1 186 ? -11.432 0.761 14.735 1.00 84.94 186 GLY A N 1
ATOM 1335 C CA . GLY A 1 186 ? -12.515 0.880 13.759 1.00 84.94 186 GLY A CA 1
ATOM 1336 C C . GLY A 1 186 ? -13.825 0.281 14.269 1.00 84.94 186 GLY A C 1
ATOM 1337 O O . GLY A 1 186 ? -13.974 -0.014 15.455 1.00 84.94 186 GLY A O 1
ATOM 1338 N N . LYS A 1 187 ? -14.809 0.178 13.374 1.00 82.44 187 LYS A N 1
ATOM 1339 C CA . LYS A 1 187 ? -16.162 -0.320 13.682 1.00 82.44 187 LYS A CA 1
ATOM 1340 C C . LYS A 1 187 ? -16.540 -1.553 12.861 1.00 82.44 187 LYS A C 1
ATOM 1342 O O . LYS A 1 187 ? -17.653 -2.052 13.008 1.00 82.44 187 LYS A O 1
ATOM 1347 N N . ASP A 1 188 ? -15.635 -2.010 12.002 1.00 85.88 188 ASP A N 1
ATOM 1348 C CA . ASP A 1 188 ? -15.919 -3.067 11.044 1.00 85.88 188 ASP A CA 1
ATOM 1349 C C . ASP A 1 188 ? -16.055 -4.418 11.744 1.00 85.88 188 ASP A C 1
ATOM 1351 O O . ASP A 1 188 ? -15.314 -4.754 12.671 1.00 85.88 188 ASP A O 1
ATOM 1355 N N . SER A 1 189 ? -17.021 -5.204 11.279 1.00 88.69 189 SER A N 1
ATOM 1356 C CA . SER A 1 189 ? -17.146 -6.612 11.648 1.00 88.69 189 SER A CA 1
ATOM 1357 C C . SER A 1 189 ? -16.212 -7.481 10.814 1.00 88.69 189 SER A C 1
ATOM 1359 O O . SER A 1 189 ? -15.773 -7.071 9.739 1.00 88.69 189 SER A O 1
ATOM 1361 N N . LEU A 1 190 ? -15.994 -8.728 11.243 1.00 88.56 190 LEU A N 1
ATOM 1362 C CA . LEU A 1 190 ? -15.266 -9.708 10.435 1.00 88.56 190 LEU A CA 1
ATOM 1363 C C . LEU A 1 190 ? -15.880 -9.875 9.036 1.00 88.56 190 LEU A C 1
ATOM 1365 O O . LEU A 1 190 ? -15.149 -9.963 8.056 1.00 88.56 190 LEU A O 1
ATOM 1369 N N . PHE A 1 191 ? -17.214 -9.877 8.942 1.00 86.81 191 PHE A N 1
ATOM 1370 C CA . PHE A 1 191 ? -17.920 -9.982 7.665 1.00 86.81 191 PHE A CA 1
ATOM 1371 C C . PHE A 1 191 ? -17.633 -8.774 6.765 1.00 86.81 191 PHE A C 1
ATOM 1373 O O . PHE A 1 191 ? -17.278 -8.942 5.604 1.00 86.81 191 PHE A O 1
ATOM 1380 N N . THR A 1 192 ? -17.702 -7.559 7.318 1.00 87.81 192 THR A N 1
ATOM 1381 C CA . THR A 1 192 ? -17.370 -6.320 6.600 1.00 87.81 192 THR A CA 1
ATOM 1382 C C . THR A 1 192 ? -15.937 -6.359 6.073 1.00 87.81 192 THR A C 1
ATOM 1384 O O . THR A 1 192 ? -15.713 -6.140 4.887 1.00 87.81 192 THR A O 1
ATOM 1387 N N . VAL A 1 193 ? -14.972 -6.715 6.923 1.00 90.06 193 VAL A N 1
ATOM 1388 C CA . VAL A 1 193 ? -13.559 -6.845 6.538 1.00 90.06 193 VAL A CA 1
ATOM 1389 C C . VAL A 1 193 ? -13.380 -7.880 5.423 1.00 90.06 193 VAL A C 1
ATOM 1391 O O . VAL A 1 193 ? -12.720 -7.594 4.428 1.00 90.06 193 VAL A O 1
ATOM 1394 N N . ALA A 1 194 ? -14.023 -9.044 5.533 1.00 87.81 194 ALA A N 1
ATOM 1395 C CA . ALA A 1 194 ? -13.949 -10.087 4.514 1.00 87.81 194 ALA A CA 1
ATOM 1396 C C . ALA A 1 194 ? -14.506 -9.626 3.156 1.00 87.81 194 ALA A C 1
ATOM 1398 O O . ALA A 1 194 ? -13.912 -9.925 2.124 1.00 87.81 194 ALA A O 1
ATOM 1399 N N . THR A 1 195 ? -15.599 -8.852 3.137 1.00 87.12 195 THR A N 1
ATOM 1400 C CA . THR A 1 195 ? -16.166 -8.308 1.887 1.00 87.12 195 THR A CA 1
ATOM 1401 C C . THR A 1 195 ? -15.296 -7.234 1.230 1.00 87.12 195 THR A C 1
ATOM 1403 O O . THR A 1 195 ? -15.397 -7.017 0.024 1.00 87.12 195 THR A O 1
ATOM 1406 N N . ARG A 1 196 ? -14.413 -6.580 1.994 1.00 94.12 196 ARG A N 1
ATOM 1407 C CA . ARG A 1 196 ? -13.529 -5.520 1.495 1.00 94.12 196 ARG A CA 1
ATOM 1408 C C . ARG A 1 196 ? -12.348 -6.066 0.693 1.00 94.12 196 ARG A C 1
ATOM 1410 O O . ARG A 1 196 ? -11.964 -5.443 -0.291 1.00 94.12 196 ARG A O 1
ATOM 1417 N N . PHE A 1 197 ? -11.802 -7.238 1.034 1.00 94.50 197 PHE A N 1
ATOM 1418 C CA . PHE A 1 197 ? -10.607 -7.761 0.347 1.00 94.50 197 PHE A CA 1
ATOM 1419 C C . PHE A 1 197 ? -10.818 -8.039 -1.150 1.00 94.50 197 PHE A C 1
ATOM 1421 O O . PHE A 1 197 ? -9.987 -7.582 -1.939 1.00 94.50 197 PHE A O 1
ATOM 1428 N N . PRO A 1 198 ? -11.904 -8.716 -1.587 1.00 92.88 198 PRO A N 1
ATOM 1429 C CA . PRO A 1 198 ? -12.162 -8.903 -3.013 1.00 92.88 198 PRO A CA 1
ATOM 1430 C C . PRO A 1 198 ? -12.381 -7.575 -3.741 1.00 92.88 198 PRO A C 1
ATOM 1432 O O . PRO A 1 198 ? -11.947 -7.425 -4.879 1.00 92.88 198 PRO A O 1
ATOM 1435 N N . ALA A 1 199 ? -13.004 -6.593 -3.082 1.00 92.19 199 ALA A N 1
ATOM 1436 C CA . ALA A 1 199 ? -13.240 -5.278 -3.666 1.00 92.19 199 ALA A CA 1
ATOM 1437 C C . ALA A 1 199 ? -11.939 -4.486 -3.864 1.00 92.19 199 ALA A C 1
ATOM 1439 O O . ALA A 1 199 ? -11.728 -3.918 -4.932 1.00 92.19 199 ALA A O 1
ATOM 1440 N N . GLN A 1 200 ? -11.029 -4.518 -2.885 1.00 98.06 200 GLN A N 1
ATOM 1441 C CA . GLN A 1 200 ? -9.688 -3.939 -3.016 1.00 98.06 200 GLN A CA 1
ATOM 1442 C C . GLN A 1 200 ? -8.901 -4.630 -4.139 1.00 98.06 200 GLN A C 1
ATOM 1444 O O . GLN A 1 200 ? -8.311 -3.957 -4.979 1.00 98.06 200 GLN A O 1
ATOM 1449 N N . ALA A 1 201 ? -8.930 -5.965 -4.212 1.00 97.19 201 ALA A N 1
ATOM 1450 C CA . ALA A 1 201 ? -8.263 -6.715 -5.278 1.00 97.19 201 ALA A CA 1
ATOM 1451 C C . ALA A 1 201 ? -8.821 -6.372 -6.673 1.00 97.19 201 ALA A C 1
ATOM 1453 O O . ALA A 1 201 ? -8.049 -6.100 -7.590 1.00 97.19 201 ALA A O 1
ATOM 1454 N N . ALA A 1 202 ? -10.147 -6.311 -6.825 1.00 90.62 202 ALA A N 1
ATOM 1455 C CA . ALA A 1 202 ? -10.794 -5.904 -8.072 1.00 90.62 202 ALA A CA 1
ATOM 1456 C C . ALA A 1 202 ? -10.467 -4.449 -8.445 1.00 90.62 202 ALA A C 1
ATOM 1458 O O . ALA A 1 202 ? -10.180 -4.160 -9.606 1.00 90.62 202 ALA A O 1
ATOM 1459 N N . GLY A 1 203 ? -10.449 -3.544 -7.461 1.00 88.62 203 GLY A N 1
ATOM 1460 C CA . GLY A 1 203 ? -10.048 -2.152 -7.652 1.00 88.62 203 GLY A CA 1
ATOM 1461 C C . GLY A 1 203 ? -8.606 -2.051 -8.139 1.00 88.62 203 GLY A C 1
ATOM 1462 O O . GLY A 1 203 ? -8.333 -1.347 -9.105 1.00 88.62 203 GLY A O 1
ATOM 1463 N N . ALA A 1 204 ? -7.689 -2.819 -7.550 1.00 97.88 204 ALA A N 1
ATOM 1464 C CA . ALA A 1 204 ? -6.294 -2.859 -7.977 1.00 97.88 204 ALA A CA 1
ATOM 1465 C C . ALA A 1 204 ? -6.125 -3.332 -9.428 1.00 97.88 204 ALA A C 1
ATOM 1467 O O . ALA A 1 204 ? -5.359 -2.725 -10.174 1.00 97.88 204 ALA A O 1
ATOM 1468 N N . VAL A 1 205 ? -6.858 -4.372 -9.848 1.00 94.12 205 VAL A N 1
ATOM 1469 C CA . VAL A 1 205 ? -6.874 -4.820 -11.252 1.00 94.12 205 VAL A CA 1
ATOM 1470 C C . VAL A 1 205 ? -7.378 -3.701 -12.161 1.00 94.12 205 VAL A C 1
ATOM 1472 O O . VAL A 1 205 ? -6.715 -3.367 -13.139 1.00 94.12 205 VAL A O 1
ATOM 1475 N N . ALA A 1 206 ? -8.509 -3.077 -11.820 1.00 83.56 206 ALA A N 1
ATOM 1476 C CA . ALA A 1 206 ? -9.070 -1.978 -12.602 1.00 83.56 206 ALA A CA 1
ATOM 1477 C C . ALA A 1 206 ? -8.097 -0.790 -12.715 1.00 83.56 206 ALA A C 1
ATOM 1479 O O . ALA A 1 206 ? -7.943 -0.225 -13.795 1.00 83.56 206 ALA A O 1
ATOM 1480 N N . GLY A 1 207 ? -7.395 -0.448 -11.631 1.00 83.25 207 GLY A N 1
ATOM 1481 C CA . GLY A 1 207 ? -6.382 0.607 -11.617 1.00 83.25 207 GLY A CA 1
ATOM 1482 C C . GLY A 1 207 ? -5.176 0.283 -12.500 1.00 83.25 207 GLY A C 1
ATOM 1483 O O . GLY A 1 207 ? -4.725 1.147 -13.251 1.00 83.25 207 GLY A O 1
ATOM 1484 N N . ALA A 1 208 ? -4.690 -0.962 -12.454 1.00 90.44 208 ALA A N 1
ATOM 1485 C CA . ALA A 1 208 ? -3.584 -1.434 -13.288 1.00 90.44 208 ALA A CA 1
ATOM 1486 C C . ALA A 1 208 ? -3.953 -1.449 -14.783 1.00 90.44 208 ALA A C 1
ATOM 1488 O O . ALA A 1 208 ? -3.176 -0.978 -15.611 1.00 90.44 208 ALA A O 1
ATOM 1489 N N . VAL A 1 209 ? -5.157 -1.917 -15.134 1.00 86.50 209 VAL A N 1
ATOM 1490 C CA . VAL A 1 209 ? -5.674 -1.846 -16.512 1.00 86.50 209 VAL A CA 1
ATOM 1491 C C . VAL A 1 209 ? -5.772 -0.390 -16.962 1.00 86.50 209 VAL A C 1
ATOM 1493 O O . VAL A 1 209 ? -5.210 -0.028 -17.990 1.00 86.50 209 VAL A O 1
ATOM 1496 N N . ALA A 1 210 ? -6.414 0.469 -16.166 1.00 77.62 210 ALA A N 1
ATOM 1497 C CA . ALA A 1 210 ? -6.627 1.866 -16.526 1.00 77.62 210 ALA A CA 1
ATOM 1498 C C . ALA A 1 210 ? -5.315 2.612 -16.810 1.00 77.62 210 ALA A C 1
ATOM 1500 O O . ALA A 1 210 ? -5.247 3.368 -17.778 1.00 77.62 210 ALA A O 1
ATOM 1501 N N . ILE A 1 211 ? -4.257 2.393 -16.017 1.00 79.62 211 ILE A N 1
ATOM 1502 C CA . ILE A 1 211 ? -2.975 3.062 -16.270 1.00 79.62 211 ILE A CA 1
ATOM 1503 C C . ILE A 1 211 ? -2.284 2.531 -17.535 1.00 79.62 211 ILE A C 1
ATOM 1505 O O . ILE A 1 211 ? -1.679 3.311 -18.266 1.00 79.62 211 ILE A O 1
ATOM 1509 N N . LEU A 1 212 ? -2.406 1.237 -17.843 1.00 80.19 212 LEU A N 1
ATOM 1510 C CA . LEU A 1 212 ? -1.809 0.633 -19.042 1.00 80.19 212 LEU A CA 1
ATOM 1511 C C . LEU A 1 212 ? -2.453 1.092 -20.354 1.00 80.19 212 LEU A C 1
ATOM 1513 O O . LEU A 1 212 ? -1.782 1.037 -21.392 1.00 80.19 212 LEU A O 1
ATOM 1517 N N . GLU A 1 213 ? -3.714 1.524 -20.294 1.00 80.56 213 GLU A N 1
ATOM 1518 C CA . GLU A 1 213 ? -4.463 2.089 -21.421 1.00 80.56 213 GLU A CA 1
ATOM 1519 C C . GLU A 1 213 ? -4.079 3.545 -21.710 1.00 80.56 213 GLU A C 1
ATOM 1521 O O . GLU A 1 213 ? -4.019 3.950 -22.868 1.00 80.56 213 GLU A O 1
ATOM 1526 N N . VAL A 1 214 ? -3.804 4.346 -20.673 1.00 77.62 214 VAL A N 1
ATOM 1527 C CA . VAL A 1 214 ? -3.589 5.798 -20.837 1.00 77.62 214 VAL A CA 1
ATOM 1528 C C . VAL A 1 214 ? -2.121 6.219 -20.823 1.00 77.62 214 VAL A C 1
ATOM 1530 O O . VAL A 1 214 ? -1.810 7.345 -21.215 1.00 77.62 214 VAL A O 1
ATOM 1533 N N . ILE A 1 215 ? -1.207 5.365 -20.349 1.00 79.19 215 ILE A N 1
ATOM 1534 C CA . ILE A 1 215 ? 0.210 5.724 -20.276 1.00 79.19 215 ILE A CA 1
ATOM 1535 C C . ILE A 1 215 ? 0.819 5.845 -21.686 1.00 79.19 215 ILE A C 1
ATOM 1537 O O . ILE A 1 215 ? 0.605 4.967 -22.528 1.00 79.19 215 ILE A O 1
ATOM 1541 N N . PRO A 1 216 ? 1.635 6.880 -21.964 1.00 78.75 216 PRO A N 1
ATOM 1542 C CA . PRO A 1 216 ? 2.364 6.957 -23.223 1.00 78.75 216 PRO A CA 1
ATOM 1543 C C . PRO A 1 216 ? 3.276 5.741 -23.428 1.00 78.75 216 PRO A C 1
ATOM 1545 O O . PRO A 1 216 ? 3.940 5.277 -22.494 1.00 78.75 216 PRO A O 1
ATOM 1548 N N . THR A 1 217 ? 3.338 5.241 -24.664 1.00 83.62 217 THR A N 1
ATOM 1549 C CA . THR A 1 217 ? 4.053 4.001 -25.014 1.00 83.62 217 THR A CA 1
ATOM 1550 C C . THR A 1 217 ? 5.524 4.038 -24.609 1.00 83.62 217 THR A C 1
ATOM 1552 O O . THR A 1 217 ? 6.046 3.032 -24.127 1.00 83.62 217 THR A O 1
ATOM 1555 N N . GLN A 1 218 ? 6.172 5.204 -24.698 1.00 82.94 218 GLN A N 1
ATOM 1556 C CA . GLN A 1 218 ? 7.564 5.386 -24.292 1.00 82.94 218 GLN A CA 1
ATOM 1557 C C . GLN A 1 218 ? 7.809 5.146 -22.795 1.00 82.94 218 GLN A C 1
ATOM 1559 O O . GLN A 1 218 ? 8.918 4.775 -22.434 1.00 82.94 218 GLN A O 1
ATOM 1564 N N . TYR A 1 219 ? 6.802 5.295 -21.927 1.00 84.81 219 TYR A N 1
ATOM 1565 C CA . TYR A 1 219 ? 6.931 5.073 -20.479 1.00 84.81 219 TYR A CA 1
ATOM 1566 C C . TYR A 1 219 ? 6.311 3.758 -20.008 1.00 84.81 219 TYR A C 1
ATOM 1568 O O . TYR A 1 219 ? 6.455 3.396 -18.843 1.00 84.81 219 TYR A O 1
ATOM 1576 N N . LYS A 1 220 ? 5.650 3.005 -20.895 1.00 85.75 220 LYS A N 1
ATOM 1577 C CA . LYS A 1 220 ? 4.960 1.758 -20.535 1.00 85.75 220 LYS A CA 1
ATOM 1578 C C . LYS A 1 220 ? 5.897 0.721 -19.906 1.00 85.75 220 LYS A C 1
ATOM 1580 O O . LYS A 1 220 ? 5.493 0.020 -18.989 1.00 85.75 220 LYS A O 1
ATOM 1585 N N . HIS A 1 221 ? 7.160 0.685 -20.336 1.00 91.88 221 HIS A N 1
ATOM 1586 C CA . HIS A 1 221 ? 8.199 -0.193 -19.781 1.00 91.88 221 HIS A CA 1
ATOM 1587 C C . HIS A 1 221 ? 8.602 0.141 -18.331 1.00 91.88 221 HIS A C 1
ATOM 1589 O O . HIS A 1 221 ? 9.257 -0.665 -17.679 1.00 91.88 221 HIS A O 1
ATOM 1595 N N . MET A 1 222 ? 8.245 1.330 -17.835 1.00 90.38 222 MET A N 1
ATOM 1596 C CA . MET A 1 222 ? 8.513 1.761 -16.459 1.00 90.38 222 MET A CA 1
ATOM 1597 C C . MET A 1 222 ? 7.390 1.371 -15.493 1.00 90.38 222 MET A C 1
ATOM 1599 O O . MET A 1 222 ? 7.542 1.543 -14.285 1.00 90.38 222 MET A O 1
ATOM 1603 N N . LEU A 1 223 ? 6.258 0.887 -16.011 1.00 90.69 223 LEU A N 1
ATOM 1604 C CA . LEU A 1 223 ? 5.162 0.393 -15.195 1.00 90.69 223 LEU A CA 1
ATOM 1605 C C . LEU A 1 223 ? 5.383 -1.074 -14.839 1.00 90.69 223 LEU A C 1
ATOM 1607 O O . LEU A 1 223 ? 5.795 -1.880 -15.671 1.00 90.69 223 LEU A O 1
ATOM 1611 N N . GLY A 1 224 ? 5.054 -1.427 -13.604 1.00 90.56 224 GLY A N 1
ATOM 1612 C CA . GLY A 1 224 ? 5.134 -2.799 -13.141 1.00 90.56 224 GLY A CA 1
ATOM 1613 C C . GLY A 1 224 ? 4.782 -2.924 -11.671 1.00 90.56 224 GLY A C 1
ATOM 1614 O O . GLY A 1 224 ? 4.821 -1.957 -10.908 1.00 90.56 224 GLY A O 1
ATOM 1615 N N . GLY A 1 225 ? 4.430 -4.146 -11.295 1.00 91.12 225 GLY A N 1
ATOM 1616 C CA . GLY A 1 225 ? 4.151 -4.508 -9.919 1.00 91.12 225 GLY A CA 1
ATOM 1617 C C . GLY A 1 225 ? 5.367 -5.027 -9.161 1.00 91.12 225 GLY A C 1
ATOM 1618 O O . GLY A 1 225 ? 6.480 -5.076 -9.696 1.00 91.12 225 GLY A O 1
ATOM 1619 N N . PRO A 1 226 ? 5.141 -5.466 -7.913 1.00 94.06 226 PRO A N 1
ATOM 1620 C CA . PRO A 1 226 ? 6.124 -6.256 -7.184 1.00 94.06 226 PRO A CA 1
ATOM 1621 C C . PRO A 1 226 ? 6.516 -7.512 -7.975 1.00 94.06 226 PRO A C 1
ATOM 1623 O O . PRO A 1 226 ? 5.725 -8.047 -8.752 1.00 94.06 226 PRO A O 1
ATOM 1626 N N . SER A 1 227 ? 7.746 -7.976 -7.776 1.00 93.56 227 SER A N 1
ATOM 1627 C CA . SER A 1 227 ? 8.272 -9.197 -8.396 1.00 93.56 227 SER A CA 1
ATOM 1628 C C . SER A 1 227 ? 9.276 -9.871 -7.474 1.00 93.56 227 SER A C 1
ATOM 1630 O O . SER A 1 227 ? 10.139 -9.206 -6.889 1.00 93.56 227 SER A O 1
ATOM 1632 N N . LEU A 1 228 ? 9.173 -11.191 -7.347 1.00 96.31 228 LEU A N 1
ATOM 1633 C CA . LEU A 1 228 ? 10.098 -11.986 -6.561 1.00 96.31 228 LEU A CA 1
ATOM 1634 C C . LEU A 1 228 ? 11.468 -12.051 -7.261 1.00 96.31 228 LEU A C 1
ATOM 1636 O O . LEU A 1 228 ? 11.575 -12.393 -8.435 1.00 96.31 228 LEU A O 1
ATOM 1640 N N . LYS A 1 229 ? 12.531 -11.698 -6.531 1.00 96.69 229 LYS A N 1
ATOM 1641 C CA . LYS A 1 229 ? 13.924 -11.631 -7.023 1.00 96.69 229 LYS A CA 1
ATOM 1642 C C . LYS A 1 229 ? 14.868 -12.595 -6.304 1.00 96.69 229 LYS A C 1
ATOM 1644 O O . LYS A 1 229 ? 16.050 -12.664 -6.631 1.00 96.69 229 LYS A O 1
ATOM 1649 N N . VAL A 1 230 ? 14.352 -13.301 -5.306 1.00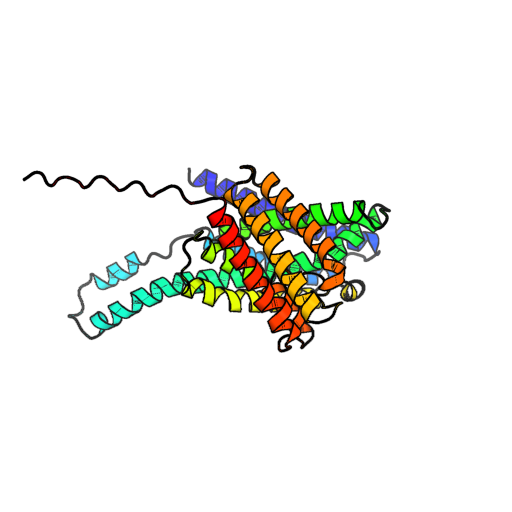 97.12 230 VAL A N 1
ATOM 1650 C CA . VAL A 1 230 ? 15.041 -14.323 -4.509 1.00 97.12 230 VAL A CA 1
ATOM 1651 C C . VAL A 1 230 ? 14.219 -15.610 -4.538 1.00 97.12 230 VAL A C 1
ATOM 1653 O O . VAL A 1 230 ? 13.152 -15.642 -5.144 1.00 97.12 230 VAL A O 1
ATOM 1656 N N . ASP A 1 231 ? 14.677 -16.684 -3.900 1.00 96.94 231 ASP A N 1
ATOM 1657 C CA . ASP A 1 231 ? 13.838 -17.875 -3.771 1.00 96.94 231 ASP A CA 1
ATOM 1658 C C . ASP A 1 231 ? 12.548 -17.582 -2.987 1.00 96.94 231 ASP A C 1
ATOM 1660 O O . ASP A 1 231 ? 12.444 -16.634 -2.200 1.00 96.94 231 ASP A O 1
ATOM 1664 N N . LEU A 1 232 ? 11.564 -18.451 -3.201 1.00 97.12 232 LEU A N 1
ATOM 1665 C CA . LEU A 1 232 ? 10.218 -18.324 -2.659 1.00 97.12 232 LEU A CA 1
ATOM 1666 C C . LEU A 1 232 ? 10.193 -18.088 -1.140 1.00 97.12 232 LEU A C 1
ATOM 1668 O O . LEU A 1 232 ? 9.430 -17.248 -0.663 1.00 97.12 232 LEU A O 1
ATOM 1672 N N . HIS A 1 233 ? 11.008 -18.814 -0.371 1.00 97.12 233 HIS A N 1
ATOM 1673 C CA . HIS A 1 233 ? 10.973 -18.748 1.089 1.00 97.12 233 HIS A CA 1
ATOM 1674 C C . HIS A 1 233 ? 11.626 -17.473 1.612 1.00 97.12 233 HIS A C 1
ATOM 1676 O O . HIS A 1 233 ? 11.065 -16.813 2.488 1.00 97.12 233 HIS A O 1
ATOM 1682 N N . ASN A 1 234 ? 12.763 -17.076 1.042 1.00 97.75 234 ASN A N 1
ATOM 1683 C CA . ASN A 1 234 ? 13.404 -15.817 1.405 1.00 97.75 234 ASN A CA 1
ATOM 1684 C C . ASN A 1 234 ? 12.536 -14.607 1.030 1.00 97.75 234 ASN A C 1
ATOM 1686 O O . ASN A 1 234 ? 12.442 -13.660 1.811 1.00 97.75 234 ASN A O 1
ATOM 1690 N N . GLY A 1 235 ? 11.837 -14.653 -0.107 1.00 97.81 235 GLY A N 1
ATOM 1691 C CA . GLY A 1 235 ? 10.878 -13.615 -0.490 1.00 97.81 235 GLY A CA 1
ATOM 1692 C C . GLY A 1 235 ? 9.674 -13.546 0.447 1.00 97.81 235 GLY A C 1
ATOM 1693 O O . GLY A 1 235 ? 9.298 -12.463 0.892 1.00 97.81 235 GLY A O 1
ATOM 1694 N N . ALA A 1 236 ? 9.113 -14.701 0.810 1.00 98.12 236 ALA A N 1
ATOM 1695 C CA . ALA A 1 236 ? 8.018 -14.815 1.772 1.00 98.12 236 ALA A CA 1
ATOM 1696 C C . ALA A 1 236 ? 8.387 -14.225 3.145 1.00 98.12 236 ALA A C 1
ATOM 1698 O O . ALA A 1 236 ? 7.628 -13.439 3.719 1.00 98.12 236 ALA A O 1
ATOM 1699 N N . ILE A 1 237 ? 9.576 -14.557 3.660 1.00 98.12 237 ILE A N 1
ATOM 1700 C CA . ILE A 1 237 ? 10.095 -13.998 4.915 1.00 98.12 237 ILE A CA 1
ATOM 1701 C C . ILE A 1 237 ? 10.273 -12.481 4.786 1.00 98.12 237 ILE A C 1
ATOM 1703 O O . ILE A 1 237 ? 9.846 -11.742 5.676 1.00 98.12 237 ILE A O 1
ATOM 1707 N N . ALA A 1 238 ? 10.850 -12.008 3.678 1.00 98.25 238 ALA A N 1
ATOM 1708 C CA . ALA A 1 238 ? 11.056 -10.585 3.437 1.00 98.25 238 ALA A CA 1
ATOM 1709 C C . ALA A 1 238 ? 9.731 -9.803 3.424 1.00 98.25 238 ALA A C 1
ATOM 1711 O O . ALA A 1 238 ? 9.604 -8.839 4.176 1.00 98.25 238 ALA A O 1
ATOM 1712 N N . GLU A 1 239 ? 8.722 -10.224 2.653 1.00 98.19 239 GLU A N 1
ATOM 1713 C CA . GLU A 1 239 ? 7.402 -9.564 2.629 1.00 98.19 239 GLU A CA 1
ATOM 1714 C C . GLU A 1 239 ? 6.712 -9.584 3.993 1.00 98.19 239 GLU A C 1
ATOM 1716 O O . GLU A 1 239 ? 6.133 -8.577 4.407 1.00 98.19 239 GLU A O 1
ATOM 1721 N N . GLY A 1 240 ? 6.802 -10.700 4.722 1.00 98.50 240 GLY A N 1
ATOM 1722 C CA . GLY A 1 240 ? 6.254 -10.803 6.072 1.00 98.50 240 GLY A CA 1
ATOM 1723 C C . GLY A 1 240 ? 6.889 -9.797 7.036 1.00 98.50 240 GLY A C 1
ATOM 1724 O O . GLY A 1 240 ? 6.173 -9.069 7.727 1.00 98.50 240 GLY A O 1
ATOM 1725 N N . ILE A 1 241 ? 8.223 -9.701 7.052 1.00 98.62 241 ILE A N 1
ATOM 1726 C CA . ILE A 1 241 ? 8.965 -8.762 7.909 1.00 98.62 241 ILE A CA 1
ATOM 1727 C C . ILE A 1 241 ? 8.704 -7.312 7.492 1.00 98.62 241 ILE A C 1
ATOM 1729 O O . ILE A 1 241 ? 8.424 -6.473 8.347 1.00 98.62 241 ILE A O 1
ATOM 1733 N N . LEU A 1 242 ? 8.760 -7.004 6.195 1.00 98.56 242 LEU A N 1
ATOM 1734 C CA . LEU A 1 242 ? 8.510 -5.656 5.681 1.00 98.56 242 LEU A CA 1
ATOM 1735 C C . LEU A 1 242 ? 7.094 -5.196 6.022 1.00 98.56 242 LEU A C 1
ATOM 1737 O O . LEU A 1 242 ? 6.911 -4.095 6.544 1.00 98.56 242 LEU A O 1
ATOM 1741 N N . THR A 1 243 ? 6.099 -6.063 5.819 1.00 98.69 243 THR A N 1
ATOM 1742 C CA . THR A 1 243 ? 4.709 -5.756 6.168 1.00 98.69 243 THR A CA 1
ATOM 1743 C C . THR A 1 243 ? 4.538 -5.593 7.674 1.00 98.69 243 THR A C 1
ATOM 1745 O O . THR A 1 243 ? 3.843 -4.670 8.099 1.00 98.69 243 THR A O 1
ATOM 1748 N N . PHE A 1 244 ? 5.193 -6.423 8.494 1.00 98.69 244 PHE A N 1
ATOM 1749 C CA . PHE A 1 244 ? 5.195 -6.268 9.950 1.00 98.69 244 PHE A CA 1
ATOM 1750 C C . PHE A 1 244 ? 5.739 -4.899 10.371 1.00 98.69 244 PHE A C 1
ATOM 1752 O O . PHE A 1 244 ? 5.046 -4.146 11.059 1.00 98.69 244 PHE A O 1
ATOM 1759 N N . VAL A 1 245 ? 6.952 -4.548 9.932 1.00 98.62 245 VAL A N 1
ATOM 1760 C CA . VAL A 1 245 ? 7.610 -3.290 10.311 1.00 98.62 245 VAL A CA 1
ATOM 1761 C C . VAL A 1 245 ? 6.790 -2.099 9.828 1.00 98.62 245 VAL A C 1
ATOM 1763 O O . VAL A 1 245 ? 6.492 -1.202 10.618 1.00 98.62 245 VAL A O 1
ATOM 1766 N N . MET A 1 246 ? 6.361 -2.106 8.564 1.00 98.31 246 MET A N 1
ATOM 1767 C CA . MET A 1 246 ? 5.560 -1.026 7.998 1.00 98.31 246 MET A CA 1
ATOM 1768 C C . MET A 1 246 ? 4.228 -0.860 8.736 1.00 98.31 246 MET A C 1
ATOM 1770 O O . MET A 1 246 ? 3.875 0.249 9.130 1.00 98.31 246 MET A O 1
ATOM 1774 N N . THR A 1 247 ? 3.505 -1.952 8.993 1.00 98.56 247 THR A N 1
ATOM 1775 C CA . THR A 1 247 ? 2.219 -1.913 9.709 1.00 98.56 247 THR A CA 1
ATOM 1776 C C . THR A 1 247 ? 2.391 -1.421 11.146 1.00 98.56 247 THR A C 1
ATOM 1778 O O . THR A 1 247 ? 1.589 -0.623 11.634 1.00 98.56 247 THR A O 1
ATOM 1781 N N . PHE A 1 248 ? 3.459 -1.835 11.828 1.00 98.25 248 PHE A N 1
ATOM 1782 C CA . PHE A 1 248 ? 3.765 -1.359 13.174 1.00 98.25 248 PHE A CA 1
ATOM 1783 C C . PHE A 1 248 ? 4.066 0.148 13.190 1.00 98.25 248 PHE A C 1
ATOM 1785 O O . PHE A 1 248 ? 3.539 0.874 14.037 1.00 98.25 248 PHE A O 1
ATOM 1792 N N . LEU A 1 249 ? 4.838 0.644 12.214 1.00 98.19 249 LEU A N 1
ATOM 1793 C CA . LEU A 1 249 ? 5.085 2.077 12.026 1.00 98.19 249 LEU A CA 1
ATOM 1794 C C . LEU A 1 249 ? 3.790 2.840 11.732 1.00 98.19 249 LEU A C 1
ATOM 1796 O O . LEU A 1 249 ? 3.563 3.887 12.336 1.00 98.19 249 LEU A O 1
ATOM 1800 N N . VAL A 1 250 ? 2.907 2.304 10.883 1.00 97.75 250 VAL A N 1
ATOM 1801 C CA . VAL A 1 250 ? 1.579 2.882 10.624 1.00 97.75 250 VAL A CA 1
ATOM 1802 C C . VAL A 1 250 ? 0.800 3.030 11.928 1.00 97.75 250 VAL A C 1
ATOM 1804 O O . VAL A 1 250 ? 0.278 4.113 12.195 1.00 97.75 250 VAL A O 1
ATOM 1807 N N . PHE A 1 251 ? 0.757 2.006 12.786 1.00 97.38 251 PHE A N 1
ATOM 1808 C CA . PHE A 1 251 ? 0.072 2.128 14.073 1.00 97.38 251 PHE A CA 1
ATOM 1809 C C . PHE A 1 251 ? 0.693 3.184 14.980 1.00 97.38 251 PHE A C 1
ATOM 1811 O O . PHE A 1 251 ? -0.042 3.997 15.546 1.00 97.38 251 PHE A O 1
ATOM 1818 N N . ILE A 1 252 ? 2.023 3.224 15.094 1.00 97.00 252 ILE A N 1
ATOM 1819 C CA . ILE A 1 252 ? 2.705 4.261 15.874 1.00 97.00 252 ILE A CA 1
ATOM 1820 C C . ILE A 1 252 ? 2.343 5.644 15.331 1.00 97.00 252 ILE A C 1
ATOM 1822 O O . ILE A 1 252 ? 1.873 6.485 16.091 1.00 97.00 252 ILE A O 1
ATOM 1826 N N . ILE A 1 253 ? 2.495 5.882 14.029 1.00 96.19 253 ILE A N 1
ATOM 1827 C CA . ILE A 1 253 ? 2.300 7.198 13.410 1.00 96.19 253 ILE A CA 1
ATOM 1828 C C . ILE A 1 253 ? 0.832 7.640 13.484 1.00 96.19 253 ILE A C 1
ATOM 1830 O O . ILE A 1 253 ? 0.537 8.775 13.866 1.00 96.19 253 ILE A O 1
ATOM 1834 N N . VAL A 1 254 ? -0.106 6.756 13.144 1.00 94.44 254 VAL A N 1
ATOM 1835 C CA . VAL A 1 254 ? -1.528 7.102 13.031 1.00 94.44 254 VAL A CA 1
ATOM 1836 C C . VAL A 1 254 ? -2.189 7.206 14.403 1.00 94.44 254 VAL A C 1
ATOM 1838 O O . VAL A 1 254 ? -2.917 8.177 14.643 1.00 94.44 254 VAL A O 1
ATOM 1841 N N . LEU A 1 255 ? -1.926 6.251 15.304 1.00 93.56 255 LEU A N 1
ATOM 1842 C CA . LEU A 1 255 ? -2.637 6.118 16.583 1.00 93.56 255 LEU A CA 1
ATOM 1843 C C . LEU A 1 255 ? -1.933 6.810 17.757 1.00 93.56 255 LEU A C 1
ATOM 1845 O O . LEU A 1 255 ? -2.597 7.174 18.729 1.00 93.56 255 LEU A O 1
ATOM 1849 N N . LYS A 1 256 ? -0.608 6.979 17.698 1.00 93.00 256 LYS A N 1
ATOM 1850 C CA . LYS A 1 256 ? 0.202 7.568 18.782 1.00 93.00 256 LYS A CA 1
ATOM 1851 C C . LYS A 1 256 ? 1.074 8.745 18.342 1.00 93.00 256 LYS A C 1
ATOM 1853 O O . LYS A 1 256 ? 1.624 9.431 19.198 1.00 93.00 256 LYS A O 1
ATOM 1858 N N . GLY A 1 257 ? 1.202 8.968 17.040 1.00 90.31 257 GLY A N 1
ATOM 1859 C CA . GLY A 1 257 ? 2.102 9.951 16.466 1.00 90.31 257 GLY A CA 1
ATOM 1860 C C . GLY A 1 257 ? 1.593 11.391 16.563 1.00 90.31 257 GLY A C 1
ATOM 1861 O O . GLY A 1 257 ? 0.643 11.695 17.293 1.00 90.31 257 GLY A O 1
ATOM 1862 N N . PRO A 1 258 ? 2.229 12.309 15.820 1.00 91.12 258 PRO A N 1
ATOM 1863 C CA . PRO A 1 258 ? 1.950 13.739 15.895 1.00 91.12 258 PRO A CA 1
ATOM 1864 C C . PRO A 1 258 ? 0.497 14.080 15.569 1.00 91.12 258 PRO A C 1
ATOM 1866 O O . PRO A 1 258 ? -0.121 13.428 14.741 1.00 91.12 258 PRO A O 1
ATOM 1869 N N . LYS A 1 259 ? -0.057 15.154 16.143 1.00 89.12 259 LYS A N 1
ATOM 1870 C CA . LYS A 1 259 ? -1.431 15.589 15.815 1.00 89.12 259 LYS A CA 1
ATOM 1871 C C . LYS A 1 259 ? -1.563 16.183 14.405 1.00 89.12 259 LYS A C 1
ATOM 1873 O O . LYS A 1 259 ? -2.651 16.150 13.841 1.00 89.12 259 LYS A O 1
ATOM 1878 N N . SER A 1 260 ? -0.476 16.725 13.852 1.00 90.06 260 SER A N 1
ATOM 1879 C CA . SER A 1 260 ? -0.467 17.344 12.522 1.00 90.06 260 SER A CA 1
ATOM 1880 C C . SER A 1 260 ? -0.636 16.296 11.421 1.00 90.06 260 SER A C 1
ATOM 1882 O O . SER A 1 260 ? 0.187 15.388 11.299 1.00 90.06 260 SER A O 1
ATOM 1884 N N . ALA A 1 261 ? -1.671 16.455 10.590 1.00 83.81 261 ALA A N 1
ATOM 1885 C CA . ALA A 1 261 ? -1.920 15.586 9.440 1.00 83.81 261 ALA A CA 1
ATOM 1886 C C . ALA A 1 261 ? -0.768 15.628 8.422 1.00 83.81 261 ALA A C 1
ATOM 1888 O O . ALA A 1 261 ? -0.411 14.594 7.863 1.00 83.81 261 ALA A O 1
ATOM 1889 N N . LEU A 1 262 ? -0.142 16.795 8.230 1.00 82.12 262 LEU A N 1
ATOM 1890 C CA . LEU A 1 262 ? 1.023 16.935 7.353 1.00 82.12 262 LEU A CA 1
ATOM 1891 C C . LEU A 1 262 ? 2.187 16.084 7.866 1.00 82.12 262 LEU A C 1
ATOM 1893 O O . LEU A 1 262 ? 2.742 15.278 7.128 1.00 82.12 262 LEU A O 1
ATOM 1897 N N . LEU A 1 263 ? 2.506 16.191 9.159 1.00 86.50 263 LEU A N 1
ATOM 1898 C CA . LEU A 1 263 ? 3.623 15.443 9.729 1.00 86.50 263 LEU A CA 1
ATOM 1899 C C . LEU A 1 263 ? 3.351 13.931 9.768 1.00 86.50 263 LEU A C 1
ATOM 1901 O O . LEU A 1 263 ? 4.260 13.151 9.501 1.00 86.50 263 LEU A O 1
ATOM 1905 N N . LYS A 1 264 ? 2.110 13.499 10.041 1.00 92.88 264 LYS A N 1
ATOM 1906 C CA . LYS A 1 264 ? 1.736 12.076 9.947 1.00 92.88 264 LYS A CA 1
ATOM 1907 C C . LYS A 1 264 ? 1.977 11.525 8.543 1.00 92.88 264 LYS A C 1
ATOM 1909 O O . LYS A 1 264 ? 2.656 10.515 8.404 1.00 92.88 264 LYS A O 1
ATOM 1914 N N . ASN A 1 265 ? 1.454 12.195 7.517 1.00 87.94 265 ASN A N 1
ATOM 1915 C CA . ASN A 1 265 ? 1.601 11.740 6.134 1.00 87.94 265 ASN A CA 1
ATOM 1916 C C . ASN A 1 265 ? 3.059 11.796 5.662 1.00 87.94 265 ASN A C 1
ATOM 1918 O O . ASN A 1 265 ? 3.492 10.916 4.924 1.00 87.94 265 ASN A O 1
ATOM 1922 N N . TRP A 1 266 ? 3.840 12.774 6.132 1.00 90.94 266 TRP A N 1
ATOM 1923 C CA . TRP A 1 266 ? 5.274 12.846 5.851 1.00 90.94 266 TRP A CA 1
ATOM 1924 C C . TRP A 1 266 ? 6.028 11.643 6.430 1.00 90.94 266 TRP A C 1
ATOM 1926 O O . TRP A 1 266 ? 6.803 10.995 5.729 1.00 90.94 266 TRP A O 1
ATOM 1936 N N . LEU A 1 267 ? 5.752 11.290 7.691 1.00 94.62 267 LEU A N 1
ATOM 1937 C CA . LEU A 1 267 ? 6.328 10.104 8.330 1.00 94.62 267 LEU A CA 1
ATOM 1938 C C . LEU A 1 267 ? 5.919 8.818 7.599 1.00 94.62 267 LEU A C 1
ATOM 1940 O O . LEU A 1 267 ? 6.776 7.977 7.348 1.00 94.62 267 LEU A O 1
ATOM 1944 N N . LEU A 1 268 ? 4.648 8.687 7.198 1.00 97.19 268 LEU A N 1
ATOM 1945 C CA . LEU A 1 268 ? 4.174 7.543 6.412 1.00 97.19 268 LEU A CA 1
ATOM 1946 C C . LEU A 1 268 ? 4.907 7.425 5.070 1.00 97.19 268 LEU A C 1
ATOM 1948 O O . LEU A 1 268 ? 5.323 6.325 4.702 1.00 97.19 268 LEU A O 1
ATOM 1952 N N . ALA A 1 269 ? 5.106 8.537 4.357 1.00 94.88 269 ALA A N 1
ATOM 1953 C CA . ALA A 1 269 ? 5.835 8.560 3.091 1.00 94.88 269 ALA A CA 1
ATOM 1954 C C . ALA A 1 269 ? 7.295 8.130 3.268 1.00 94.88 269 ALA A C 1
ATOM 1956 O O . ALA A 1 269 ? 7.750 7.221 2.573 1.00 94.88 269 ALA A O 1
ATOM 1957 N N . MET A 1 270 ? 8.003 8.703 4.246 1.00 96.06 270 MET A N 1
ATOM 1958 C CA . MET A 1 270 ? 9.388 8.326 4.547 1.00 96.06 270 MET A CA 1
ATOM 1959 C C . MET A 1 270 ? 9.513 6.853 4.944 1.00 96.06 270 MET A C 1
ATOM 1961 O O . MET A 1 270 ? 10.392 6.156 4.436 1.00 96.06 270 MET A O 1
ATOM 1965 N N . SER A 1 271 ? 8.631 6.354 5.817 1.00 97.94 271 SER A N 1
ATOM 1966 C CA . SER A 1 271 ? 8.613 4.939 6.200 1.00 97.94 271 SER A CA 1
ATOM 1967 C C . SER A 1 271 ? 8.364 4.044 4.989 1.00 97.94 271 SER A C 1
ATOM 1969 O O . SER A 1 271 ? 9.093 3.077 4.797 1.00 97.94 271 SER A O 1
ATOM 1971 N N . THR A 1 272 ? 7.410 4.403 4.127 1.00 97.62 272 THR A N 1
ATOM 1972 C CA . THR A 1 272 ? 7.089 3.617 2.929 1.00 97.62 272 THR A CA 1
ATOM 1973 C C . THR A 1 272 ? 8.266 3.564 1.964 1.00 97.62 272 THR A C 1
ATOM 1975 O O . THR A 1 272 ? 8.673 2.472 1.582 1.00 97.62 272 THR A O 1
ATOM 1978 N N . VAL A 1 273 ? 8.867 4.707 1.611 1.00 96.62 273 VAL A N 1
ATOM 1979 C CA . VAL A 1 273 ? 10.042 4.740 0.721 1.00 96.62 273 VAL A CA 1
ATOM 1980 C C . VAL A 1 273 ? 11.201 3.945 1.323 1.00 96.62 273 VAL A C 1
ATOM 1982 O O . VAL A 1 273 ? 11.844 3.176 0.614 1.00 96.62 273 VAL A O 1
ATOM 1985 N N . THR A 1 274 ? 11.425 4.054 2.635 1.00 96.88 274 THR A N 1
ATOM 1986 C CA . THR A 1 274 ? 12.464 3.280 3.331 1.00 96.88 274 THR A CA 1
ATOM 1987 C C . THR A 1 274 ? 12.223 1.775 3.208 1.00 96.88 274 THR A C 1
ATOM 1989 O O . THR A 1 274 ? 13.143 1.037 2.860 1.00 96.88 274 THR A O 1
ATOM 1992 N N . MET A 1 275 ? 10.993 1.308 3.445 1.00 97.31 275 MET A N 1
ATOM 1993 C CA . MET A 1 275 ? 10.645 -0.110 3.308 1.00 97.31 275 MET A CA 1
ATOM 1994 C C . MET A 1 275 ? 10.728 -0.582 1.855 1.00 97.31 275 MET A C 1
ATOM 1996 O O . MET A 1 275 ? 11.243 -1.669 1.599 1.00 97.31 275 MET A O 1
ATOM 2000 N N . VAL A 1 276 ? 10.306 0.250 0.897 1.00 95.88 276 VAL A N 1
ATOM 2001 C CA . VAL A 1 276 ? 10.419 -0.046 -0.536 1.00 95.88 276 VAL A CA 1
ATOM 2002 C C . VAL A 1 276 ? 11.875 -0.226 -0.949 1.00 95.88 276 VAL A C 1
ATOM 2004 O O . VAL A 1 276 ? 12.212 -1.223 -1.588 1.00 95.88 276 VAL A O 1
ATOM 2007 N N . VAL A 1 277 ? 12.761 0.682 -0.537 1.00 95.81 277 VAL A N 1
ATOM 2008 C CA . VAL A 1 277 ? 14.201 0.574 -0.807 1.00 95.81 277 VAL A CA 1
ATOM 2009 C C . VAL A 1 277 ? 14.786 -0.671 -0.137 1.00 95.81 277 VAL A C 1
ATOM 2011 O O . VAL A 1 277 ? 15.484 -1.438 -0.802 1.00 95.81 277 VAL A O 1
ATOM 2014 N N . ALA A 1 278 ? 14.462 -0.919 1.136 1.00 96.25 278 ALA A N 1
ATOM 2015 C CA . ALA A 1 278 ? 14.972 -2.063 1.892 1.00 96.25 278 ALA A CA 1
ATOM 2016 C C . ALA A 1 278 ? 14.559 -3.415 1.282 1.00 96.25 278 ALA A C 1
ATOM 2018 O O . ALA A 1 278 ? 15.384 -4.321 1.166 1.00 96.25 278 ALA A O 1
ATOM 2019 N N . GLY A 1 279 ? 13.304 -3.548 0.848 1.00 96.50 279 GLY A N 1
ATOM 2020 C CA . GLY A 1 279 ? 12.790 -4.776 0.242 1.00 96.50 279 GLY A CA 1
ATOM 2021 C C . GLY A 1 279 ? 13.068 -4.922 -1.253 1.00 96.50 279 GLY A C 1
ATOM 2022 O O . GLY A 1 279 ? 12.826 -5.989 -1.818 1.00 96.50 279 GLY A O 1
ATOM 2023 N N . SER A 1 280 ? 13.556 -3.870 -1.923 1.00 94.88 280 SER A N 1
ATOM 2024 C CA . SER A 1 280 ? 13.649 -3.797 -3.391 1.00 94.88 280 SER A CA 1
ATOM 2025 C C . SER A 1 280 ? 14.429 -4.947 -4.036 1.00 94.88 280 SER A C 1
ATOM 2027 O O . SER A 1 280 ? 14.113 -5.333 -5.163 1.00 94.88 280 SER A O 1
ATOM 2029 N N . LYS A 1 281 ? 15.422 -5.500 -3.329 1.00 95.38 281 LYS A N 1
ATOM 2030 C CA . LYS A 1 281 ? 16.263 -6.621 -3.781 1.00 95.38 281 LYS A CA 1
ATOM 2031 C C . LYS A 1 281 ? 15.638 -8.002 -3.562 1.00 95.38 281 LYS A C 1
ATOM 2033 O O . LYS A 1 281 ? 16.157 -8.964 -4.108 1.00 95.38 281 LYS A O 1
ATOM 2038 N N . TYR A 1 282 ? 14.554 -8.094 -2.794 1.00 96.94 282 TYR A N 1
ATOM 2039 C CA . TYR A 1 282 ? 13.902 -9.358 -2.448 1.00 96.94 282 TYR A CA 1
ATOM 2040 C C . TYR A 1 282 ? 12.616 -9.556 -3.245 1.00 96.94 282 TYR A C 1
ATOM 2042 O O . TYR A 1 282 ? 12.492 -10.534 -3.973 1.00 96.94 282 TYR A O 1
ATOM 2050 N N . THR A 1 283 ? 11.671 -8.621 -3.134 1.00 95.56 283 THR A N 1
ATOM 2051 C CA . THR A 1 283 ? 10.304 -8.807 -3.659 1.00 95.56 283 THR A CA 1
ATOM 2052 C C . THR A 1 283 ? 9.760 -7.605 -4.425 1.00 95.56 283 THR A C 1
ATOM 2054 O O . THR A 1 283 ? 8.620 -7.651 -4.885 1.00 95.56 283 THR A O 1
ATOM 2057 N N . GLY A 1 284 ? 10.542 -6.520 -4.554 1.00 89.38 284 GLY A N 1
ATOM 2058 C CA . GLY A 1 284 ? 10.041 -5.245 -5.084 1.00 89.38 284 GLY A CA 1
ATOM 2059 C C . GLY A 1 284 ? 8.811 -4.801 -4.289 1.00 89.38 284 GLY A C 1
ATOM 2060 O O . GLY A 1 284 ? 7.709 -4.834 -4.816 1.00 89.38 284 GLY A O 1
ATOM 2061 N N . PRO A 1 285 ? 8.970 -4.519 -2.993 1.00 89.50 285 PRO A N 1
ATOM 2062 C CA . PRO A 1 285 ? 8.039 -4.987 -1.989 1.00 89.50 285 PRO A CA 1
ATOM 2063 C C . PRO A 1 285 ? 6.685 -4.303 -2.100 1.00 89.50 285 PRO A C 1
ATOM 2065 O O . PRO A 1 285 ? 6.599 -3.078 -2.209 1.00 89.50 285 PRO A O 1
ATOM 2068 N N . SER A 1 286 ? 5.627 -5.104 -2.032 1.00 90.88 286 SER A N 1
ATOM 2069 C CA . SER A 1 286 ? 4.266 -4.586 -2.117 1.00 90.88 286 SER A CA 1
ATOM 2070 C C . SER A 1 286 ? 3.761 -4.156 -0.751 1.00 90.88 286 SER A C 1
ATOM 2072 O O . SER A 1 286 ? 3.150 -3.094 -0.628 1.00 90.88 286 SER A O 1
ATOM 2074 N N . MET A 1 287 ? 3.948 -5.012 0.269 1.00 97.25 287 MET A N 1
ATOM 2075 C CA . MET A 1 287 ? 3.325 -4.882 1.599 1.00 97.25 287 MET A CA 1
ATOM 2076 C C . MET A 1 287 ? 1.794 -4.671 1.542 1.00 97.25 287 MET A C 1
ATOM 2078 O O . MET A 1 287 ? 1.154 -4.205 2.489 1.00 97.25 287 MET A O 1
ATOM 2082 N N . ASN A 1 288 ? 1.204 -4.972 0.385 1.00 98.00 288 ASN A N 1
ATOM 2083 C CA . ASN A 1 288 ? -0.179 -4.733 0.019 1.00 98.00 288 ASN A CA 1
ATOM 2084 C C . ASN A 1 288 ? -0.619 -5.846 -0.948 1.00 98.00 288 ASN A C 1
ATOM 2086 O O . ASN A 1 288 ? -0.238 -5.815 -2.127 1.00 98.00 288 ASN A O 1
ATOM 2090 N N . PRO A 1 289 ? -1.423 -6.815 -0.475 1.00 98.38 289 PRO A N 1
ATOM 2091 C CA . PRO A 1 289 ? -1.882 -7.922 -1.307 1.00 98.38 289 PRO A CA 1
ATOM 2092 C C . PRO A 1 289 ? -2.697 -7.493 -2.530 1.00 98.38 289 PRO A C 1
ATOM 2094 O O . PRO A 1 289 ? -2.531 -8.075 -3.598 1.00 98.38 289 PRO A O 1
ATOM 2097 N N . ALA A 1 290 ? -3.528 -6.449 -2.418 1.00 98.38 290 ALA A N 1
ATOM 2098 C CA . ALA A 1 290 ? -4.335 -5.972 -3.542 1.00 98.38 290 ALA A CA 1
ATOM 2099 C C . ALA A 1 290 ? -3.452 -5.381 -4.646 1.00 98.38 290 ALA A C 1
ATOM 2101 O O . ALA A 1 290 ? -3.607 -5.741 -5.808 1.00 98.38 290 ALA A O 1
ATOM 2102 N N . ASN A 1 291 ? -2.476 -4.542 -4.281 1.00 97.94 291 ASN A N 1
ATOM 2103 C CA . ASN A 1 291 ? -1.524 -3.974 -5.239 1.00 97.94 291 ASN A CA 1
ATOM 2104 C C . ASN A 1 291 ? -0.725 -5.062 -5.977 1.00 97.94 291 ASN A C 1
ATOM 2106 O O . ASN A 1 291 ? -0.609 -5.018 -7.199 1.00 97.94 291 ASN A O 1
ATOM 2110 N N . ALA A 1 292 ? -0.222 -6.063 -5.245 1.00 97.94 292 ALA A N 1
ATOM 2111 C CA . ALA A 1 292 ? 0.486 -7.188 -5.852 1.00 97.94 292 ALA A CA 1
ATOM 2112 C C . ALA A 1 292 ? -0.422 -7.975 -6.802 1.00 97.94 292 ALA A C 1
ATOM 2114 O O . ALA A 1 292 ? -0.043 -8.269 -7.932 1.00 97.94 292 ALA A O 1
ATOM 2115 N N . PHE A 1 293 ? -1.648 -8.260 -6.359 1.00 98.19 293 PHE A N 1
ATOM 2116 C CA . PHE A 1 293 ? -2.626 -9.004 -7.141 1.00 98.19 293 PHE A CA 1
ATOM 2117 C C . PHE A 1 293 ? -3.016 -8.282 -8.433 1.00 98.19 293 PHE A C 1
ATOM 2119 O O . PHE A 1 293 ? -3.089 -8.927 -9.474 1.00 98.19 293 PHE A O 1
ATOM 2126 N N . GLY A 1 294 ? -3.222 -6.961 -8.387 1.00 97.69 294 GLY A N 1
ATOM 2127 C CA . GLY A 1 294 ? -3.569 -6.158 -9.561 1.00 97.69 294 GLY A CA 1
ATOM 2128 C C . GLY A 1 294 ? -2.566 -6.342 -10.697 1.00 97.69 294 GLY A C 1
ATOM 2129 O O . GLY A 1 294 ? -2.945 -6.685 -11.813 1.00 97.69 294 GLY A O 1
ATOM 2130 N N . TRP A 1 295 ? -1.275 -6.219 -10.390 1.00 97.75 295 TRP A N 1
ATOM 2131 C CA . TRP A 1 295 ? -0.201 -6.417 -11.364 1.00 97.75 295 TRP A CA 1
ATOM 2132 C C . TRP A 1 295 ? 0.023 -7.882 -11.747 1.00 97.75 295 TRP A C 1
ATOM 2134 O O . TRP A 1 295 ? 0.273 -8.179 -12.916 1.00 97.75 295 TRP A O 1
ATOM 2144 N N . ALA A 1 296 ? -0.107 -8.816 -10.804 1.00 96.94 296 ALA A N 1
ATOM 2145 C CA . ALA A 1 296 ? -0.047 -10.243 -11.108 1.00 96.94 296 ALA A CA 1
ATOM 2146 C C . ALA A 1 296 ? -1.177 -10.667 -12.060 1.00 96.94 296 ALA A C 1
ATOM 2148 O O . ALA A 1 296 ? -0.974 -11.538 -12.901 1.00 96.94 296 ALA A O 1
ATOM 2149 N N . TYR A 1 297 ? -2.350 -10.035 -11.977 1.00 96.94 297 TYR A N 1
ATOM 2150 C CA . TYR A 1 297 ? -3.461 -10.289 -12.889 1.00 96.94 297 TYR A CA 1
ATOM 2151 C C . TYR A 1 297 ? -3.119 -9.889 -14.324 1.00 96.94 297 TYR A C 1
ATOM 2153 O O . TYR A 1 297 ? -3.275 -10.715 -15.220 1.00 96.94 297 TYR A O 1
ATOM 2161 N N . ILE A 1 298 ? -2.571 -8.684 -14.527 1.00 95.81 298 ILE A N 1
ATOM 2162 C CA . ILE A 1 298 ? -2.107 -8.215 -15.847 1.00 95.81 298 ILE A CA 1
ATOM 2163 C C . ILE A 1 298 ? -1.119 -9.205 -16.474 1.00 95.81 298 ILE A C 1
ATOM 2165 O O . ILE A 1 298 ? -1.177 -9.477 -17.670 1.00 95.81 298 ILE A O 1
ATOM 2169 N N . ASN A 1 299 ? -0.236 -9.772 -15.654 1.00 94.44 299 ASN A N 1
ATOM 2170 C CA . ASN A 1 299 ? 0.813 -10.680 -16.107 1.00 94.44 299 ASN A CA 1
ATOM 2171 C C . ASN A 1 299 ? 0.388 -12.160 -16.137 1.00 94.44 299 ASN A C 1
ATOM 2173 O O . ASN A 1 299 ? 1.239 -13.022 -16.333 1.00 94.44 299 ASN A O 1
ATOM 2177 N N . ASN A 1 300 ? -0.895 -12.486 -15.928 1.00 95.62 300 ASN A N 1
ATOM 2178 C CA . ASN A 1 300 ? -1.394 -13.866 -15.814 1.00 95.62 300 ASN A CA 1
ATOM 2179 C C . ASN A 1 300 ?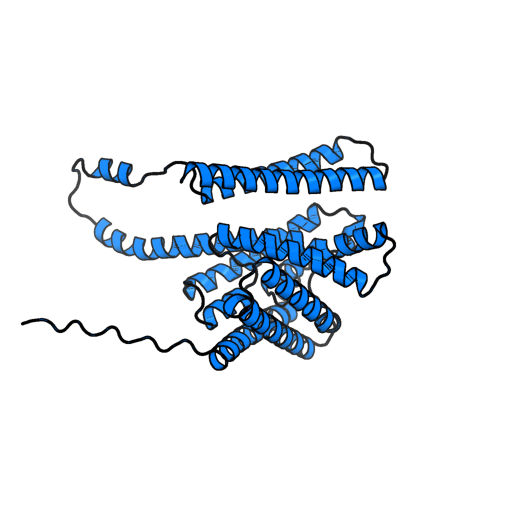 -0.683 -14.715 -14.732 1.00 95.62 300 ASN A C 1
ATOM 2181 O O . ASN A 1 300 ? -0.605 -15.934 -14.839 1.00 95.62 300 ASN A O 1
ATOM 2185 N N . MET A 1 301 ? -0.193 -14.076 -13.668 1.00 94.25 301 MET A N 1
ATOM 2186 C CA . MET A 1 301 ? 0.487 -14.708 -12.526 1.00 94.25 301 MET A CA 1
ATOM 2187 C C . MET A 1 301 ? -0.368 -14.730 -11.247 1.00 94.25 301 MET A C 1
ATOM 2189 O O . MET A 1 301 ? 0.092 -15.152 -10.186 1.00 94.25 301 MET A O 1
ATOM 2193 N N . HIS A 1 302 ? -1.620 -14.271 -11.317 1.00 92.31 302 HIS A N 1
ATOM 2194 C CA . HIS A 1 302 ? -2.500 -14.088 -10.156 1.00 92.31 302 HIS A CA 1
ATOM 2195 C C . HIS A 1 302 ? -2.881 -15.390 -9.430 1.00 92.31 302 HIS A C 1
ATOM 2197 O O . HIS A 1 302 ? -3.286 -15.347 -8.271 1.00 92.31 302 HIS A O 1
ATOM 2203 N N . ASN A 1 303 ? -2.753 -16.537 -10.098 1.00 93.44 303 ASN A N 1
ATOM 2204 C CA . ASN A 1 303 ? -3.051 -17.872 -9.574 1.00 93.44 303 ASN A CA 1
ATOM 2205 C C . ASN A 1 303 ? -1.791 -18.662 -9.165 1.00 93.44 303 ASN A C 1
ATOM 2207 O O . ASN A 1 303 ? -1.879 -19.857 -8.886 1.00 93.44 303 ASN A O 1
ATOM 2211 N N . THR A 1 304 ? -0.620 -18.024 -9.146 1.00 95.62 304 THR A N 1
ATOM 2212 C CA . THR A 1 304 ? 0.636 -18.689 -8.787 1.00 95.62 304 THR A CA 1
ATOM 2213 C C . THR A 1 304 ? 0.769 -18.882 -7.278 1.00 95.62 304 THR A C 1
ATOM 2215 O O . THR A 1 304 ? 0.223 -18.124 -6.469 1.00 95.62 304 THR A O 1
ATOM 2218 N N . TRP A 1 305 ? 1.560 -19.884 -6.884 1.00 95.12 305 TRP A N 1
ATOM 2219 C CA . TRP A 1 305 ? 1.912 -20.077 -5.478 1.00 95.12 305 TRP A CA 1
ATOM 2220 C C . TRP A 1 305 ? 2.742 -18.913 -4.930 1.00 95.12 305 TRP A C 1
ATOM 2222 O O . TRP A 1 305 ? 2.559 -18.535 -3.778 1.00 95.12 305 TRP A O 1
ATOM 2232 N N . GLU A 1 306 ? 3.587 -18.294 -5.761 1.00 94.50 306 GLU A N 1
ATOM 2233 C CA . GLU A 1 306 ? 4.280 -17.046 -5.426 1.00 94.50 306 GLU A CA 1
ATOM 2234 C C . GLU A 1 306 ? 3.282 -15.968 -5.001 1.00 94.50 306 GLU A C 1
ATOM 2236 O O . GLU A 1 306 ? 3.380 -15.444 -3.891 1.00 94.50 306 GLU A O 1
ATOM 2241 N N . GLN A 1 307 ? 2.272 -15.697 -5.833 1.00 96.12 307 GLN A N 1
ATOM 2242 C CA . GLN A 1 307 ? 1.272 -14.684 -5.526 1.00 96.12 307 GLN A CA 1
ATOM 2243 C C . GLN A 1 307 ? 0.551 -14.989 -4.211 1.00 96.12 307 GLN A C 1
ATOM 2245 O O . GLN A 1 307 ? 0.435 -14.117 -3.350 1.00 96.12 307 GLN A O 1
ATOM 2250 N N . PHE A 1 308 ? 0.072 -16.219 -4.037 1.00 95.19 308 PHE A N 1
ATOM 2251 C CA . PHE A 1 308 ? -0.707 -16.594 -2.860 1.00 95.19 308 PHE A CA 1
ATOM 2252 C C . PHE A 1 308 ? 0.131 -16.637 -1.571 1.00 95.19 308 PHE A C 1
ATOM 2254 O O . PHE A 1 308 ? -0.292 -16.145 -0.524 1.00 95.19 308 PHE A O 1
ATOM 2261 N N . TYR A 1 309 ? 1.336 -17.193 -1.623 1.00 97.81 309 TYR A N 1
ATOM 2262 C CA . TYR A 1 309 ? 2.172 -17.363 -0.442 1.00 97.81 309 TYR A CA 1
ATOM 2263 C C . TYR A 1 309 ? 2.926 -16.078 -0.079 1.00 97.81 309 TYR A C 1
ATOM 2265 O O . TYR A 1 309 ? 2.765 -15.568 1.032 1.00 97.81 309 TYR A O 1
ATOM 2273 N N . VAL A 1 310 ? 3.693 -15.518 -1.020 1.00 98.12 310 VAL A N 1
ATOM 2274 C CA . VAL A 1 310 ? 4.590 -14.375 -0.778 1.00 98.12 310 VAL A CA 1
ATOM 2275 C C . VAL A 1 310 ? 3.809 -13.076 -0.625 1.00 98.12 310 VAL A C 1
ATOM 2277 O O . VAL A 1 310 ? 4.108 -12.301 0.276 1.00 98.12 310 VAL A O 1
ATOM 2280 N N . TYR A 1 311 ? 2.799 -12.837 -1.465 1.00 98.12 311 TYR A N 1
ATOM 2281 C CA . TYR A 1 311 ? 2.128 -11.534 -1.538 1.00 98.12 311 TYR A CA 1
ATOM 2282 C C . TYR A 1 311 ? 0.741 -11.480 -0.887 1.00 98.12 311 TYR A C 1
ATOM 2284 O O . TYR A 1 311 ? 0.215 -10.385 -0.690 1.00 98.12 311 TYR A O 1
ATOM 2292 N N . TRP A 1 312 ? 0.159 -12.620 -0.504 1.00 97.94 312 TRP A N 1
ATOM 2293 C CA . TRP A 1 312 ? -1.060 -12.670 0.310 1.00 97.94 312 TRP A CA 1
ATOM 2294 C C . TRP A 1 312 ? -0.760 -13.146 1.734 1.00 97.94 312 TRP A C 1
ATOM 2296 O O . TRP A 1 312 ? -0.815 -12.337 2.662 1.00 97.94 312 TRP A O 1
ATOM 2306 N N . ILE A 1 313 ? -0.420 -14.426 1.928 1.00 98.12 313 ILE A N 1
ATOM 2307 C CA . ILE A 1 313 ? -0.286 -15.028 3.269 1.00 98.12 313 ILE A CA 1
ATOM 2308 C C . ILE A 1 313 ? 0.724 -14.266 4.135 1.00 98.12 313 ILE A C 1
ATOM 2310 O O . ILE A 1 313 ? 0.387 -13.849 5.246 1.00 98.12 313 ILE A O 1
ATOM 2314 N N . CYS A 1 314 ? 1.946 -14.065 3.646 1.00 98.31 314 CYS A N 1
ATOM 2315 C CA . CYS A 1 314 ? 3.017 -13.462 4.438 1.00 98.31 314 CYS A CA 1
ATOM 2316 C C . CYS A 1 314 ? 2.720 -12.012 4.868 1.00 98.31 314 CYS A C 1
ATOM 2318 O O . CYS A 1 314 ? 2.879 -11.720 6.058 1.00 98.31 314 CYS A O 1
ATOM 2320 N N . PRO A 1 315 ? 2.203 -11.126 3.995 1.00 98.44 315 PRO A N 1
ATOM 2321 C CA . PRO A 1 315 ? 1.733 -9.808 4.402 1.00 98.44 315 PRO A CA 1
ATOM 2322 C C . PRO A 1 315 ? 0.627 -9.845 5.460 1.00 98.44 315 PRO A C 1
ATOM 2324 O O . PRO A 1 315 ? 0.702 -9.093 6.431 1.00 98.44 315 PRO A O 1
ATOM 2327 N N . PHE A 1 316 ? -0.369 -10.734 5.344 1.00 98.50 316 PHE A N 1
ATOM 2328 C CA . PHE A 1 316 ? -1.400 -10.877 6.383 1.00 98.50 316 PHE A CA 1
ATOM 2329 C C . PHE A 1 316 ? -0.804 -11.298 7.728 1.00 98.50 316 PHE A C 1
ATOM 2331 O O . PHE A 1 316 ? -1.139 -10.706 8.755 1.00 98.50 316 PHE A O 1
ATOM 2338 N N . VAL A 1 317 ? 0.101 -12.280 7.728 1.00 98.50 317 VAL A N 1
ATOM 2339 C CA . VAL A 1 317 ? 0.793 -12.728 8.943 1.00 98.50 317 VAL A CA 1
ATOM 2340 C C . VAL A 1 317 ? 1.581 -11.574 9.565 1.00 98.50 317 VAL A C 1
ATOM 2342 O O . VAL A 1 317 ? 1.396 -11.282 10.746 1.00 98.50 317 VAL A O 1
ATOM 2345 N N . GLY A 1 318 ? 2.397 -10.866 8.779 1.00 98.62 318 GLY A N 1
ATOM 2346 C CA . GLY A 1 318 ? 3.173 -9.721 9.257 1.00 98.62 318 GLY A CA 1
ATOM 2347 C C . GLY A 1 318 ? 2.293 -8.611 9.838 1.00 98.62 318 GLY A C 1
ATOM 2348 O O . GLY A 1 318 ? 2.545 -8.116 10.937 1.00 98.62 318 GLY A O 1
ATOM 2349 N N . ALA A 1 319 ? 1.211 -8.264 9.145 1.00 98.56 319 ALA A N 1
ATOM 2350 C CA . ALA A 1 319 ? 0.262 -7.237 9.561 1.00 98.56 319 ALA A CA 1
ATOM 2351 C C . ALA A 1 319 ? -0.481 -7.584 10.867 1.00 98.56 319 ALA A C 1
ATOM 2353 O O . ALA A 1 319 ? -0.614 -6.740 11.758 1.00 98.56 319 ALA A O 1
ATOM 2354 N N . ILE A 1 320 ? -0.942 -8.830 11.013 1.00 98.25 320 ILE A N 1
ATOM 2355 C CA . ILE A 1 320 ? -1.636 -9.300 12.222 1.00 98.25 320 ILE A CA 1
ATOM 2356 C C . ILE A 1 320 ? -0.671 -9.360 13.410 1.00 98.25 320 ILE A C 1
ATOM 2358 O O . ILE A 1 320 ? -1.018 -8.900 14.501 1.00 98.25 320 ILE A O 1
ATOM 2362 N N . LEU A 1 321 ? 0.554 -9.854 13.202 1.00 98.44 321 LEU A N 1
ATOM 2363 C CA . LEU A 1 321 ? 1.592 -9.846 14.233 1.00 98.44 321 LEU A CA 1
ATOM 2364 C C . LEU A 1 321 ? 1.893 -8.417 14.697 1.00 98.44 321 LEU A C 1
ATOM 2366 O O . LEU A 1 321 ? 1.931 -8.169 15.900 1.00 98.44 321 LEU A O 1
ATOM 2370 N N . ALA A 1 322 ? 2.005 -7.455 13.776 1.00 98.38 322 ALA A N 1
ATOM 2371 C CA . ALA A 1 322 ? 2.213 -6.049 14.119 1.00 98.38 322 ALA A CA 1
ATOM 2372 C C . ALA A 1 322 ? 1.070 -5.482 14.973 1.00 98.38 322 ALA A C 1
ATOM 2374 O O . ALA A 1 322 ? 1.319 -4.742 15.927 1.00 98.38 322 ALA A O 1
ATOM 2375 N N . ALA A 1 323 ? -0.179 -5.858 14.682 1.00 97.69 323 ALA A N 1
ATOM 2376 C CA . ALA A 1 323 ? -1.340 -5.458 15.474 1.00 97.69 323 ALA A CA 1
ATOM 2377 C C . ALA A 1 323 ? -1.292 -6.018 16.901 1.00 97.69 323 ALA A C 1
ATOM 2379 O O . ALA A 1 323 ? -1.560 -5.293 17.865 1.00 97.69 323 ALA A O 1
ATOM 2380 N N . TRP A 1 324 ? -0.919 -7.287 17.064 1.00 97.38 324 TRP A N 1
ATOM 2381 C CA . TRP A 1 324 ? -0.766 -7.899 18.383 1.00 97.38 324 TRP A CA 1
ATOM 2382 C C . TRP A 1 324 ? 0.396 -7.296 19.167 1.00 97.38 324 TRP A C 1
ATOM 2384 O O . TRP A 1 324 ? 0.212 -6.940 20.331 1.00 97.38 324 TRP A O 1
ATOM 2394 N N . THR A 1 325 ? 1.550 -7.090 18.529 1.00 97.56 325 THR A N 1
ATOM 2395 C CA . THR A 1 325 ? 2.694 -6.409 19.143 1.00 97.56 325 THR A CA 1
ATOM 2396 C C . THR A 1 325 ? 2.321 -4.992 19.568 1.00 97.56 325 THR A C 1
ATOM 2398 O O . THR A 1 325 ? 2.592 -4.603 20.702 1.00 97.56 325 THR A O 1
ATOM 2401 N N . PHE A 1 326 ? 1.627 -4.228 18.719 1.00 96.25 326 PHE A N 1
ATOM 2402 C CA . PHE A 1 326 ? 1.171 -2.881 19.065 1.00 96.25 326 PHE A CA 1
ATOM 2403 C C . PHE A 1 326 ? 0.256 -2.883 20.293 1.00 96.25 326 PHE A C 1
ATOM 2405 O O . PHE A 1 326 ? 0.439 -2.070 21.196 1.00 96.25 326 PHE A O 1
ATOM 2412 N N . ARG A 1 327 ? -0.693 -3.822 20.376 1.00 95.00 327 ARG A N 1
ATOM 2413 C CA . ARG A 1 327 ? -1.583 -3.957 21.540 1.00 95.00 327 ARG A CA 1
ATOM 2414 C C . ARG A 1 327 ? -0.850 -4.373 22.813 1.00 95.00 327 ARG A C 1
ATOM 2416 O O . ARG A 1 327 ? -1.244 -3.930 23.889 1.00 95.00 327 ARG A O 1
ATOM 2423 N N . ALA A 1 328 ? 0.173 -5.216 22.697 1.00 94.31 328 ALA A N 1
ATOM 2424 C CA . ALA A 1 328 ? 0.993 -5.635 23.828 1.00 94.31 328 ALA A CA 1
ATOM 2425 C C . ALA A 1 328 ? 1.833 -4.471 24.376 1.00 94.31 328 ALA A C 1
ATOM 2427 O O . ALA A 1 328 ? 1.897 -4.276 25.586 1.00 94.31 328 ALA A O 1
ATOM 2428 N N . VAL A 1 329 ? 2.424 -3.665 23.488 1.00 94.31 329 VAL A N 1
ATOM 2429 C CA . VAL A 1 329 ? 3.251 -2.504 23.857 1.00 94.31 329 VAL A CA 1
ATOM 2430 C C . VAL A 1 329 ? 2.398 -1.317 24.321 1.00 94.31 329 VAL A C 1
ATOM 2432 O O . VAL A 1 329 ? 2.788 -0.591 25.233 1.00 94.31 329 VAL A O 1
ATOM 2435 N N . PHE A 1 330 ? 1.207 -1.130 23.743 1.00 91.62 330 PHE A N 1
ATOM 2436 C CA . PHE A 1 330 ? 0.291 -0.034 24.069 1.00 91.62 330 PHE A CA 1
ATOM 2437 C C . PHE A 1 330 ? -1.106 -0.543 24.468 1.00 91.62 330 PHE A C 1
ATOM 2439 O O . PHE A 1 330 ? -2.067 -0.373 23.706 1.00 91.62 330 PHE A O 1
ATOM 2446 N N . PRO A 1 331 ? -1.266 -1.120 25.674 1.00 84.19 331 PRO A N 1
ATOM 2447 C CA . PRO A 1 331 ? -2.554 -1.627 26.132 1.00 84.19 331 PRO A CA 1
ATOM 2448 C C . PRO A 1 331 ? -3.633 -0.539 26.186 1.00 84.19 331 PRO A C 1
ATOM 2450 O O . PRO A 1 331 ? -3.377 0.615 26.544 1.00 84.19 331 PRO A O 1
ATOM 2453 N N . ALA A 1 332 ? -4.873 -0.916 25.864 1.00 76.31 332 ALA A N 1
ATOM 2454 C CA . ALA A 1 332 ? -6.012 -0.019 26.017 1.00 76.31 332 ALA A CA 1
ATOM 2455 C C . ALA A 1 332 ? -6.238 0.314 27.508 1.00 76.31 332 ALA A C 1
ATOM 2457 O O . ALA A 1 332 ? -6.139 -0.583 28.351 1.00 76.31 332 ALA A O 1
ATOM 2458 N N . PRO A 1 333 ? -6.599 1.564 27.858 1.00 67.31 333 PRO A N 1
ATOM 2459 C CA . PRO A 1 333 ? -6.960 1.911 29.227 1.00 67.31 333 PRO A CA 1
ATOM 2460 C C . PRO A 1 333 ? -8.100 1.020 29.731 1.00 67.31 333 PRO A C 1
ATOM 2462 O O . PRO A 1 333 ? -9.074 0.784 29.009 1.00 67.31 333 PRO A O 1
ATOM 2465 N N . ALA A 1 334 ? -8.008 0.548 30.977 1.00 63.28 334 ALA A N 1
ATOM 2466 C CA . ALA A 1 334 ? -9.052 -0.275 31.579 1.00 63.28 334 ALA A CA 1
ATOM 2467 C C . ALA A 1 334 ? -10.414 0.441 31.495 1.00 63.28 334 ALA A C 1
ATOM 2469 O O . ALA A 1 334 ? -10.556 1.593 31.919 1.00 63.28 334 ALA A O 1
ATOM 2470 N N . LYS A 1 335 ? -11.434 -0.237 30.949 1.00 60.31 335 LYS A N 1
ATOM 2471 C CA . LYS A 1 335 ? -12.802 0.299 30.898 1.00 60.31 335 LYS A CA 1
ATOM 2472 C C . LYS A 1 335 ? -13.271 0.561 32.332 1.00 60.31 335 LYS A C 1
ATOM 2474 O O . LYS A 1 335 ? -13.532 -0.385 33.075 1.00 60.31 335 LYS A O 1
ATOM 2479 N N . LYS A 1 336 ? -13.404 1.834 32.728 1.00 48.31 336 LYS A N 1
ATOM 2480 C CA . LYS A 1 336 ? -14.020 2.205 34.011 1.00 48.31 336 LYS A CA 1
ATOM 2481 C C . LYS A 1 336 ? -15.429 1.600 34.053 1.00 48.31 336 LYS A C 1
ATOM 2483 O O . LYS A 1 336 ? -16.267 1.942 33.217 1.00 48.31 336 LYS A O 1
ATOM 2488 N N . LYS A 1 337 ? -15.686 0.680 34.992 1.00 46.16 337 LYS A N 1
ATOM 2489 C CA . LYS A 1 337 ? -17.035 0.142 35.231 1.00 46.16 337 LYS A CA 1
ATOM 2490 C C . LYS A 1 337 ? -17.960 1.328 35.521 1.00 46.16 337 LYS A C 1
ATOM 2492 O O . LYS A 1 337 ? -17.690 2.098 36.440 1.00 46.16 337 LYS A O 1
ATOM 2497 N N . LYS A 1 338 ? -19.024 1.501 34.726 1.00 44.47 338 LYS A N 1
ATOM 2498 C CA . LYS A 1 338 ? -20.068 2.491 35.032 1.00 44.47 338 LYS A CA 1
ATOM 2499 C C . LYS A 1 338 ? -20.605 2.176 36.437 1.00 44.47 338 LYS A C 1
ATOM 2501 O O . LYS A 1 338 ? -20.938 1.012 36.669 1.00 44.47 338 LYS A O 1
ATOM 2506 N N . PRO A 1 339 ? -20.687 3.151 37.361 1.00 47.31 339 PRO A N 1
ATOM 2507 C CA . PRO A 1 339 ? -21.302 2.909 38.655 1.00 47.31 339 PRO A CA 1
ATOM 2508 C C . PRO A 1 339 ? -22.728 2.412 38.418 1.00 47.31 339 PRO A C 1
ATOM 2510 O O . PRO A 1 339 ? -23.506 3.057 37.710 1.00 47.31 339 PRO A O 1
ATOM 2513 N N . GLN A 1 340 ? -23.047 1.233 38.957 1.00 47.59 340 GLN A N 1
ATOM 2514 C CA . GLN A 1 340 ? -24.417 0.737 38.990 1.00 47.59 340 GLN A CA 1
ATOM 2515 C C . GLN A 1 340 ? -25.267 1.818 39.658 1.00 47.59 340 GLN A C 1
ATOM 2517 O O . GLN A 1 340 ? -25.042 2.159 40.819 1.00 47.59 340 GLN A O 1
ATOM 2522 N N . LYS A 1 341 ? -26.229 2.381 38.917 1.00 47.16 341 LYS A N 1
ATOM 2523 C CA . LYS A 1 341 ? -27.292 3.187 39.518 1.00 47.16 341 LYS A CA 1
ATOM 2524 C C . LYS A 1 341 ? -27.974 2.291 40.553 1.00 47.16 341 LYS A C 1
ATOM 2526 O O . LYS A 1 341 ? -28.702 1.376 40.174 1.00 47.16 341 LYS A O 1
ATOM 2531 N N . LYS A 1 342 ? -27.704 2.531 41.842 1.00 47.06 342 LYS A N 1
ATOM 2532 C CA . LYS A 1 342 ? -28.497 1.982 42.946 1.00 47.06 342 LYS A CA 1
ATOM 2533 C C . LYS A 1 342 ? -29.955 2.311 42.630 1.00 47.06 342 LYS A C 1
ATOM 2535 O O . LYS A 1 342 ? -30.305 3.488 42.546 1.00 47.06 342 LYS A O 1
ATOM 2540 N N . LYS A 1 343 ? -30.778 1.283 42.404 1.00 48.00 343 LYS A N 1
ATOM 2541 C CA . LYS A 1 343 ? -32.233 1.438 42.435 1.00 48.00 343 LYS A CA 1
ATOM 2542 C C . LYS A 1 343 ? -32.561 2.003 43.819 1.00 48.00 343 LYS A C 1
ATOM 2544 O O . LYS A 1 343 ? -32.236 1.374 44.822 1.00 48.00 343 LYS A O 1
ATOM 2549 N N . ARG A 1 344 ? -33.082 3.231 43.863 1.00 51.97 344 ARG A N 1
ATOM 2550 C CA . ARG A 1 344 ? -33.776 3.732 45.049 1.00 51.97 344 ARG A CA 1
ATOM 2551 C C . ARG A 1 344 ? -35.068 2.925 45.121 1.00 51.97 344 ARG A C 1
ATOM 2553 O O . ARG A 1 344 ? -35.873 3.028 44.198 1.00 51.97 344 ARG A O 1
ATOM 2560 N N . ASN A 1 345 ? -35.152 2.064 46.130 1.00 59.12 345 ASN A N 1
ATOM 2561 C CA . ASN A 1 345 ? -36.411 1.485 46.584 1.00 59.12 345 ASN A CA 1
ATOM 2562 C C . ASN A 1 345 ? -37.203 2.556 47.331 1.00 59.12 345 ASN A C 1
ATOM 2564 O O . ASN A 1 345 ? -36.537 3.425 47.946 1.00 59.12 345 ASN A O 1
#

Organism: Solanum commersonii (NCBI:txid4109)

Secondary structure (DSSP, 8-state):
-HHHHHHHHHHHHHHHHHHHHHHHHHHHHHHHHHTT--S-HHHHHHHHHHHHHHHHHHHHHHHHTT-S---HHHHHHHHTTT-----THHHHTTSHHHHHHHHHHHHHHHHHHHHHHHHHHHHTTHHHHHHHHHHHTTPPSSHHHHHHHHHHHHHHHHHHHHHHHHTTS--S-HHHHHHHHHTT-SS--HHHHHHHHHHHHHHHHHHHHHHHHHS-GGGGGG-------S-HHHHHHHHHHHHHHHHHHHHIIIIIS-S-HHHHHHHHHHHHHHHHHHHTTTT-----HHHHHHHHHHTT-TTSHHIIIIIIIHHHHHHHHHHHHHHHHSPPPP-PPPPP-----

Radius of gyration: 23.83 Å; chains: 1; bounding box: 76×49×78 Å

Foldseek 3Di:
DVVVVVVVVVVVLVVVVCCVCVVLVVVLVVVCVVPVPDDDDVSVVLVVVVVVVVVVVVVVLCVLVDPDDPDVVVVVVVVVVDDDDDDCVVVVVVVVVVVVVVVVLVLLLQLQLQLQLVCLQQLLCLQVQLVVVCVVVVHDPDPVSLVSSLVSQLVVLLVSVVSCVSSVNHDLFLLLLLLCVLLVHDDDDPSSSVSNVVSSLNSLLNNLVVNCVPPDPVCNVSGAAWAFQDDLVQLLQLQLQLLLVLLLQLCCLVVPNDPDSSVSSSSNSVSVSVSCVVCCNGTNHDLGLSNRLSRCVVVVNNPPPSSCRNRPVSSNNSSSVSSVVNCVVPPDPPDDPDPPPPPDD

InterPro domains:
  IPR000425 Major intrinsic protein [PF00230] (102-326)
  IPR000425 Major intrinsic protein [PR00783] (107-126)
  IPR000425 Major intrinsic protein [PR00783] (153-177)
  IPR000425 Major intrinsic protein [PR00783] (192-211)
  IPR000425 Major intrinsic protein [PR00783] (238-256)
  IPR000425 Major intrinsic protein [PR00783] (269-291)
  IPR000425 Major intrinsic protein [PR00783] (309-329)
  IPR023271 Aquaporin-like [G3DSA:1.20.1080.10] (100-343)
  IPR023271 Aquaporin-like [SSF81338] (3-105)
  IPR023271 Aquaporin-like [SSF81338] (102-337)
  IPR044222 Aquaporin SIP1-1/2-like [PTHR46739] (103-338)